Protein AF-A0AAW1V3C4-F1 (afdb_monomer_lite)

Foldseek 3Di:
DPPVVVVVVVPPPPPQDFADPLLLQLLLCLLANQDFFQPPPQDPDPPPDFQQNRAGASNRDDLVLCVLLVNDAPDDDPDDSSVRCRRQRNDPVSVSSSLRSSCSNQFDDQAPPPDTYSVRSSLCSRQNSVGSHVDDDDPSSVVSSVVSVPPDPPPPPPPPVDDPPDDPPDDDDDPVVVVVVVVVVVVVVVVVVPD

Sequence (195 aa):
MINIFLVLYLVVSKVAAIPDFRCLMCICETLTNCTSKPCDTWRKDTTYIRHLERGCGPFAITPELWIEANRPVLVERDESENEKFKQCAETMLCSIWTVDHYLRLHSRDCDEDGKINCDDFLLVYNFGHSSCLRSSLDNEKLNKYNTCMNRRALTVLKLRHSKITRRPKNYKFTEKHYWAKRESKEVFKILDSTK

Radius of gyration: 20.75 Å; chains: 1; bounding box: 50×65×51 Å

Secondary structure (DSSP, 8-state):
---HHHHHHHT---PPP---HHHHHHHHHHHHTTPPPPGGG-----SS--HHHH-BTTTTB-HHHHHHTT---SS--S--HHHHHHHHHHSHHHHHHHHHHHHHHH---SSSSSS--HHHHHHHHHH-TTT-TT----HHHHHHHHHHHHS----GGG--S-------TT----THHHHHHHHHHHHHHHHHTT-

InterPro domains:
  IPR008597 Invertebrate-type lysozyme [PF05497] (22-148)
  IPR008597 Invertebrate-type lysozyme [PS51909] (16-151)
  IPR018247 EF-Hand 1, calcium-binding site [PS00018] (109-121)

Organism: NCBI:txid420089

pLDDT: mean 77.26, std 21.49, range [31.08, 97.75]

Structure (mmCIF, N/CA/C/O backbone):
data_AF-A0AAW1V3C4-F1
#
_entry.id   AF-A0AAW1V3C4-F1
#
loop_
_atom_site.group_PDB
_atom_site.id
_atom_site.type_symbol
_atom_site.label_atom_id
_atom_site.label_alt_id
_atom_site.label_comp_id
_atom_site.label_asym_id
_atom_site.label_entity_id
_atom_site.label_seq_id
_atom_site.pdbx_PDB_ins_code
_atom_site.Cartn_x
_atom_site.Cartn_y
_atom_site.Cartn_z
_atom_site.occupancy
_atom_site.B_iso_or_equiv
_atom_site.auth_seq_id
_atom_site.auth_comp_id
_atom_site.auth_asym_id
_atom_site.auth_atom_id
_atom_site.pdbx_PDB_model_num
ATOM 1 N N . MET A 1 1 ? -25.556 -37.748 15.964 1.00 58.53 1 MET A N 1
ATOM 2 C CA . MET A 1 1 ? -26.237 -36.952 14.920 1.00 58.53 1 MET A CA 1
ATOM 3 C C . MET A 1 1 ? -25.694 -35.534 14.977 1.00 58.53 1 MET A C 1
ATOM 5 O O . MET A 1 1 ? -26.108 -34.769 15.837 1.00 58.53 1 MET A O 1
ATOM 9 N N . ILE A 1 2 ? -24.694 -35.222 14.148 1.00 56.97 2 ILE A N 1
ATOM 10 C CA . ILE A 1 2 ? -24.140 -33.865 14.046 1.00 56.97 2 ILE A CA 1
ATOM 11 C C . ILE A 1 2 ? -25.253 -32.983 13.486 1.00 56.97 2 ILE A C 1
ATOM 13 O O . ILE A 1 2 ? -25.798 -33.270 12.422 1.00 56.97 2 ILE A O 1
ATOM 17 N N . ASN A 1 3 ? -25.660 -31.987 14.268 1.00 67.25 3 ASN A N 1
ATOM 18 C CA . ASN A 1 3 ? -26.802 -31.145 13.960 1.00 67.25 3 ASN A CA 1
ATOM 19 C C . ASN A 1 3 ? -26.515 -30.388 12.654 1.00 67.25 3 ASN A C 1
ATOM 21 O O . ASN A 1 3 ? -25.585 -29.588 12.601 1.00 67.25 3 ASN A O 1
ATOM 25 N N . ILE A 1 4 ? -27.283 -30.652 11.595 1.00 60.44 4 ILE A N 1
ATOM 26 C CA . ILE A 1 4 ? -27.112 -30.017 10.275 1.00 60.44 4 ILE A CA 1
ATOM 27 C C . ILE A 1 4 ? -27.175 -28.481 10.391 1.00 60.44 4 ILE A C 1
ATOM 29 O O . ILE A 1 4 ? -26.499 -27.779 9.644 1.00 60.44 4 ILE A O 1
ATOM 33 N N . PHE A 1 5 ? -27.873 -27.956 11.406 1.00 58.50 5 PHE A N 1
ATOM 34 C CA . PHE A 1 5 ? -27.881 -26.532 11.743 1.00 58.50 5 PHE A CA 1
ATOM 35 C C . PHE A 1 5 ? -26.520 -25.993 12.238 1.00 58.50 5 PHE A C 1
ATOM 37 O O . PHE A 1 5 ? -26.193 -24.851 11.934 1.00 58.50 5 PHE A O 1
ATOM 44 N N . LEU A 1 6 ? -25.688 -26.797 12.923 1.00 56.00 6 LEU A N 1
ATOM 45 C CA . LEU A 1 6 ? -24.312 -26.416 13.303 1.00 56.00 6 LEU A CA 1
ATOM 46 C C . LEU A 1 6 ? -23.382 -26.359 12.086 1.00 56.00 6 LEU A C 1
ATOM 48 O O . LEU A 1 6 ? -22.516 -25.494 12.016 1.00 56.00 6 LEU A O 1
ATOM 52 N N . VAL A 1 7 ? -23.574 -27.257 11.117 1.00 57.69 7 VAL A N 1
ATOM 53 C CA . VAL A 1 7 ? -22.787 -27.266 9.875 1.00 57.69 7 VAL A CA 1
ATOM 54 C C . VAL A 1 7 ? -23.182 -26.086 8.986 1.00 57.69 7 VAL A C 1
ATOM 56 O O . VAL A 1 7 ? -22.309 -25.409 8.460 1.00 57.69 7 VAL A O 1
ATOM 59 N N . LEU A 1 8 ? -24.476 -25.766 8.884 1.00 52.22 8 LEU A N 1
ATOM 60 C CA . LEU A 1 8 ? -24.954 -24.603 8.128 1.00 52.22 8 LEU A CA 1
ATOM 61 C C . LEU A 1 8 ? -24.499 -23.266 8.735 1.00 52.22 8 LEU A C 1
ATOM 63 O O . LEU A 1 8 ? -24.186 -22.345 7.987 1.00 52.22 8 LEU A O 1
ATOM 67 N N . TYR A 1 9 ? -24.391 -23.166 10.065 1.00 55.44 9 TYR A N 1
ATOM 68 C CA . TYR A 1 9 ? -23.899 -21.954 10.735 1.00 55.44 9 TYR A CA 1
ATOM 69 C C . TYR A 1 9 ? -22.402 -21.691 10.482 1.00 55.44 9 TYR A C 1
ATOM 71 O O . TYR A 1 9 ? -21.971 -20.542 10.458 1.00 55.44 9 TYR A O 1
ATOM 79 N N . LEU A 1 10 ? -21.604 -22.736 10.235 1.00 52.16 10 LEU A N 1
ATOM 80 C CA . LEU A 1 10 ? -20.182 -22.603 9.884 1.00 52.16 10 LEU A CA 1
ATOM 81 C C . LEU A 1 10 ? -19.945 -22.275 8.399 1.00 52.16 10 LEU A C 1
ATOM 83 O O . LEU A 1 10 ? -18.850 -21.847 8.043 1.00 52.16 10 LEU A O 1
ATOM 87 N N . VAL A 1 11 ? -20.953 -22.450 7.537 1.00 52.50 11 VAL A N 1
ATOM 88 C CA . VAL A 1 11 ? -20.878 -22.183 6.086 1.00 52.50 11 VAL A CA 1
ATOM 89 C C . VAL A 1 11 ? -21.520 -20.833 5.732 1.00 52.50 11 VAL A C 1
ATOM 91 O O . VAL A 1 11 ? -21.806 -20.559 4.569 1.00 52.50 11 VAL A O 1
ATOM 94 N N . VAL A 1 12 ? -21.708 -19.935 6.709 1.00 54.41 12 VAL A N 1
ATOM 95 C CA . VAL A 1 12 ? -21.949 -18.519 6.401 1.00 54.41 12 VAL A CA 1
ATOM 96 C C . VAL A 1 12 ? -20.678 -18.001 5.738 1.00 54.41 12 VAL A C 1
ATOM 98 O O . VAL A 1 12 ? -19.687 -17.692 6.398 1.00 54.41 12 VAL A O 1
ATOM 101 N N . SER A 1 13 ? -20.675 -18.005 4.407 1.00 50.03 13 SER A N 1
ATOM 102 C CA . SER A 1 13 ? -19.569 -17.533 3.592 1.00 50.03 13 SER A CA 1
ATOM 103 C C . SER A 1 13 ? -19.215 -16.131 4.068 1.00 50.03 13 SER A C 1
ATOM 105 O O . SER A 1 13 ? -20.040 -15.222 3.968 1.00 50.03 13 SER A O 1
ATOM 107 N N . LYS A 1 14 ? -18.007 -15.946 4.614 1.00 55.91 14 LYS A N 1
ATOM 108 C CA . LYS A 1 14 ? -17.473 -14.598 4.790 1.00 55.91 14 LYS A CA 1
ATOM 109 C C . LYS A 1 14 ? -17.455 -13.980 3.399 1.00 55.91 14 LYS A C 1
ATOM 111 O O . LYS A 1 14 ? -16.671 -14.397 2.549 1.00 55.91 14 LYS A O 1
ATOM 116 N N . VAL A 1 15 ? -18.367 -13.046 3.145 1.00 63.19 15 VAL A N 1
ATOM 117 C CA . VAL A 1 15 ? -18.295 -12.207 1.954 1.00 63.19 15 VAL A CA 1
ATOM 118 C C . VAL A 1 15 ? -16.958 -11.488 2.056 1.00 63.19 15 VAL A C 1
ATOM 120 O O . VAL A 1 15 ? -16.710 -10.794 3.042 1.00 63.19 15 VAL A O 1
ATOM 123 N N . ALA A 1 16 ? -16.069 -11.733 1.095 1.00 71.31 16 ALA A N 1
ATOM 124 C CA . ALA A 1 16 ? -14.774 -11.076 1.070 1.00 71.31 16 ALA A CA 1
ATOM 125 C C . ALA A 1 16 ? -15.009 -9.564 1.000 1.00 71.31 16 ALA A C 1
ATOM 127 O O . ALA A 1 16 ? -15.721 -9.085 0.113 1.00 71.31 16 ALA A O 1
ATOM 128 N N . ALA A 1 17 ? -14.455 -8.825 1.958 1.00 87.00 17 ALA A N 1
ATOM 129 C CA . ALA A 1 17 ? -14.525 -7.377 1.937 1.00 87.00 17 ALA A CA 1
ATOM 130 C C . ALA A 1 17 ? -13.701 -6.851 0.755 1.00 87.00 17 ALA A C 1
ATOM 132 O O . ALA A 1 17 ? -12.631 -7.374 0.440 1.00 87.00 17 ALA A O 1
ATOM 133 N N . ILE A 1 18 ? -14.224 -5.829 0.081 1.00 93.00 18 ILE A N 1
ATOM 134 C CA . ILE A 1 18 ? -13.625 -5.259 -1.124 1.00 93.00 18 ILE A CA 1
ATOM 135 C C . ILE A 1 18 ? -13.365 -3.773 -0.868 1.00 93.00 18 ILE A C 1
ATOM 137 O O . ILE A 1 18 ? -14.312 -3.063 -0.516 1.00 93.00 18 ILE A O 1
ATOM 141 N N . PRO A 1 19 ? -12.129 -3.278 -1.055 1.00 95.12 19 PRO A N 1
ATOM 142 C CA . PRO A 1 19 ? -11.862 -1.851 -0.975 1.00 95.12 19 PRO A CA 1
ATOM 143 C C . PRO A 1 19 ? -12.561 -1.123 -2.126 1.00 95.12 19 PRO A C 1
ATOM 145 O O . PRO A 1 19 ? -12.431 -1.491 -3.293 1.00 95.12 19 PRO A O 1
ATOM 148 N N . ASP A 1 20 ? -13.312 -0.071 -1.805 1.00 94.50 20 ASP A N 1
ATOM 149 C CA . ASP A 1 20 ? -13.866 0.808 -2.830 1.00 94.50 20 ASP A CA 1
ATOM 150 C C . ASP A 1 20 ? -12.800 1.787 -3.360 1.00 94.50 20 ASP A C 1
ATOM 152 O O . ASP A 1 20 ? -11.712 1.955 -2.800 1.00 94.50 20 ASP A O 1
ATOM 156 N N . PHE A 1 21 ? -13.110 2.467 -4.464 1.00 94.19 21 PHE A N 1
ATOM 157 C CA . PHE A 1 21 ? -12.169 3.405 -5.080 1.00 94.19 21 PHE A CA 1
ATOM 158 C C . PHE A 1 21 ? -11.768 4.548 -4.137 1.00 94.19 21 PHE A C 1
ATOM 160 O O . PHE A 1 21 ? -10.624 5.001 -4.157 1.00 94.19 21 PHE A O 1
ATOM 167 N N . ARG A 1 22 ? -12.693 5.022 -3.295 1.00 95.44 22 ARG A N 1
ATOM 168 C CA . ARG A 1 22 ? -12.415 6.102 -2.344 1.00 95.44 22 ARG A CA 1
ATOM 169 C C . ARG A 1 22 ? -11.385 5.652 -1.316 1.00 95.44 22 ARG A C 1
ATOM 171 O O . ARG A 1 22 ? -10.439 6.390 -1.057 1.00 95.44 22 ARG A O 1
ATOM 178 N N . CYS A 1 23 ? -11.551 4.446 -0.789 1.00 96.88 23 CYS A N 1
ATOM 179 C CA . CYS A 1 23 ? -10.643 3.829 0.152 1.00 96.88 23 CYS A CA 1
ATOM 180 C C . CYS A 1 23 ? -9.231 3.731 -0.428 1.00 96.88 23 CYS A C 1
ATOM 182 O O . CYS A 1 23 ? -8.285 4.259 0.154 1.00 96.88 23 CYS A O 1
ATOM 184 N N . LEU A 1 24 ? -9.098 3.160 -1.630 1.00 97.19 24 LEU A N 1
ATOM 185 C CA . LEU A 1 24 ? -7.809 3.026 -2.315 1.00 97.19 24 LEU A CA 1
ATOM 186 C C . LEU A 1 24 ? -7.139 4.390 -2.536 1.00 97.19 24 LEU A C 1
ATOM 188 O O . LEU A 1 24 ? -5.950 4.552 -2.262 1.00 97.19 24 LEU A O 1
ATOM 192 N N . MET A 1 25 ? -7.900 5.402 -2.962 1.00 95.88 25 MET A N 1
ATOM 193 C CA . MET A 1 25 ? -7.360 6.749 -3.163 1.00 95.88 25 MET A CA 1
ATOM 194 C C . MET A 1 25 ? -6.953 7.430 -1.853 1.00 95.88 25 MET A C 1
ATOM 196 O O . MET A 1 25 ? -5.950 8.142 -1.828 1.00 95.88 25 MET A O 1
ATOM 200 N N . CYS A 1 26 ? -7.676 7.200 -0.757 1.00 96.88 26 CYS A N 1
ATOM 201 C CA . CYS A 1 26 ? -7.300 7.737 0.546 1.00 96.88 26 CYS A CA 1
ATOM 202 C C . CYS A 1 26 ? -6.095 7.022 1.158 1.00 96.88 26 CYS A C 1
ATOM 204 O O . CYS A 1 26 ? -5.274 7.684 1.797 1.00 96.88 26 CYS A O 1
ATOM 206 N N . ILE A 1 27 ? -5.924 5.722 0.909 1.00 95.88 27 ILE A N 1
ATOM 207 C CA . ILE A 1 27 ? -4.680 5.006 1.216 1.00 95.88 27 ILE A CA 1
ATOM 208 C C . ILE A 1 27 ? -3.531 5.669 0.444 1.00 95.88 27 ILE A C 1
ATOM 210 O O . ILE A 1 27 ? -2.615 6.208 1.055 1.00 95.88 27 ILE A O 1
ATOM 214 N N . CYS A 1 28 ? -3.624 5.761 -0.881 1.00 95.81 28 CYS A N 1
ATOM 215 C CA . CYS A 1 28 ? -2.635 6.422 -1.741 1.00 95.81 28 CYS A CA 1
ATOM 216 C C . CYS A 1 28 ? -2.247 7.834 -1.269 1.00 95.81 28 CYS A C 1
ATOM 218 O O . CYS A 1 28 ? -1.061 8.168 -1.140 1.00 95.81 28 CYS A O 1
ATOM 220 N N . GLU A 1 29 ? -3.245 8.666 -0.959 1.00 94.75 29 GLU A N 1
ATOM 221 C CA . GLU A 1 29 ? -3.008 10.015 -0.464 1.00 94.75 29 GLU A CA 1
ATOM 222 C C . GLU A 1 29 ? -2.254 9.971 0.860 1.00 94.75 29 GLU A C 1
ATOM 224 O O . GLU A 1 29 ? -1.230 10.638 0.993 1.00 94.75 29 GLU A O 1
ATOM 229 N N . THR A 1 30 ? -2.703 9.152 1.812 1.00 94.06 30 THR A N 1
ATOM 230 C CA . THR A 1 30 ? -2.076 9.013 3.132 1.00 94.06 30 THR A CA 1
ATOM 231 C C . THR A 1 30 ? -0.593 8.678 3.007 1.00 94.06 30 THR A C 1
ATOM 233 O O . THR A 1 30 ? 0.239 9.339 3.630 1.00 94.06 30 THR A O 1
ATOM 236 N N . LEU A 1 31 ? -0.252 7.741 2.123 1.00 90.75 31 LEU A N 1
ATOM 237 C CA . LEU A 1 31 ? 1.103 7.224 1.953 1.00 90.75 31 LEU A CA 1
ATOM 238 C C . LEU A 1 31 ? 2.056 8.203 1.266 1.00 90.75 31 LEU A C 1
ATOM 240 O O . LEU A 1 31 ? 3.148 8.459 1.769 1.00 90.75 31 LEU A O 1
ATOM 244 N N . THR A 1 32 ? 1.664 8.744 0.111 1.00 91.19 32 THR A N 1
ATOM 245 C CA . THR A 1 32 ? 2.591 9.480 -0.772 1.00 91.19 32 THR A CA 1
ATOM 246 C C . THR A 1 32 ? 2.019 10.793 -1.307 1.00 91.19 32 THR A C 1
ATOM 248 O O . THR A 1 32 ? 2.652 11.441 -2.137 1.00 91.19 32 THR A O 1
ATOM 251 N N . ASN A 1 33 ? 0.818 11.196 -0.874 1.00 92.44 33 ASN A N 1
ATOM 252 C CA . ASN A 1 33 ? -0.010 12.185 -1.580 1.00 92.44 33 ASN A CA 1
ATOM 253 C C . ASN A 1 33 ? -0.306 11.768 -3.029 1.00 92.44 33 ASN A C 1
ATOM 255 O O . ASN A 1 33 ? -0.413 12.626 -3.903 1.00 92.44 33 ASN A O 1
ATOM 259 N N . CYS A 1 34 ? -0.368 10.462 -3.302 1.00 92.50 34 CYS A N 1
ATOM 260 C CA . CYS A 1 34 ? -0.470 9.925 -4.657 1.00 92.50 34 CYS A CA 1
ATOM 261 C C . CYS A 1 34 ? 0.603 10.432 -5.629 1.00 92.50 34 CYS A C 1
ATOM 263 O O . CYS A 1 34 ? 0.375 10.501 -6.838 1.00 92.50 34 CYS A O 1
ATOM 265 N N . THR A 1 35 ? 1.776 10.797 -5.111 1.00 89.69 35 THR A N 1
ATOM 266 C CA . THR A 1 35 ? 2.893 11.249 -5.938 1.00 89.69 35 THR A CA 1
ATOM 267 C C . THR A 1 35 ? 3.740 10.042 -6.307 1.00 89.69 35 THR A C 1
ATOM 269 O O . THR A 1 35 ? 4.254 9.350 -5.430 1.00 89.69 35 THR A O 1
ATOM 272 N N . SER A 1 36 ? 3.887 9.784 -7.608 1.00 84.50 36 SER A N 1
ATOM 273 C CA . SER A 1 36 ? 4.682 8.656 -8.090 1.00 84.50 36 SER A CA 1
ATOM 274 C C . SER A 1 36 ? 6.172 8.927 -7.879 1.00 84.50 36 SER A C 1
ATOM 276 O O . SER A 1 36 ? 6.710 9.912 -8.388 1.00 84.50 36 SER A O 1
ATOM 278 N N . LYS A 1 37 ? 6.827 8.068 -7.092 1.00 86.00 37 LYS A N 1
ATOM 279 C CA . LYS A 1 37 ? 8.285 8.045 -6.929 1.00 86.00 37 LYS A CA 1
ATOM 280 C C . LYS A 1 37 ? 8.880 7.003 -7.884 1.00 86.00 37 LYS A C 1
ATOM 282 O O . LYS A 1 37 ? 8.346 5.896 -7.915 1.00 86.00 37 LYS A O 1
ATOM 287 N N . PRO A 1 38 ? 9.979 7.301 -8.597 1.00 89.75 38 PRO A N 1
ATOM 288 C CA . PRO A 1 38 ? 10.636 6.317 -9.451 1.00 89.75 38 PRO A CA 1
ATOM 289 C C . PRO A 1 38 ? 11.081 5.081 -8.666 1.00 89.75 38 PRO A C 1
ATOM 291 O O . PRO A 1 38 ? 11.571 5.193 -7.540 1.00 89.75 38 PRO A O 1
ATOM 294 N N . CYS A 1 39 ? 10.953 3.911 -9.274 1.00 88.81 39 CYS A N 1
ATOM 295 C CA . CYS A 1 39 ? 11.361 2.637 -8.704 1.00 88.81 39 CYS A CA 1
ATOM 296 C C . CYS A 1 39 ? 12.860 2.365 -8.861 1.00 88.81 39 CYS A C 1
ATOM 298 O O . CYS A 1 39 ? 13.367 1.443 -8.239 1.00 88.81 39 CYS A O 1
ATOM 300 N N . ASP A 1 40 ? 13.614 3.161 -9.619 1.00 82.19 40 ASP A N 1
ATOM 301 C CA . ASP A 1 40 ? 15.066 2.965 -9.777 1.00 82.19 40 ASP A CA 1
ATOM 302 C C . ASP A 1 40 ? 15.869 3.144 -8.482 1.00 82.19 40 ASP A C 1
ATOM 304 O O . ASP A 1 40 ? 16.991 2.653 -8.372 1.00 82.19 40 ASP A O 1
ATOM 308 N N . THR A 1 41 ? 15.296 3.824 -7.488 1.00 68.38 41 THR A N 1
ATOM 309 C CA . THR A 1 41 ? 15.937 4.099 -6.196 1.00 68.38 41 THR A CA 1
ATOM 310 C C . THR A 1 41 ? 15.372 3.259 -5.050 1.00 68.38 41 THR A C 1
ATOM 312 O O . THR A 1 41 ? 15.688 3.534 -3.887 1.00 68.38 41 THR A O 1
ATOM 315 N N . TRP A 1 42 ? 14.550 2.239 -5.348 1.00 69.56 42 TRP A N 1
ATOM 316 C CA . TRP A 1 42 ? 13.965 1.377 -4.318 1.00 69.56 42 TRP A CA 1
ATOM 317 C C . TRP A 1 42 ? 15.077 0.711 -3.488 1.00 69.56 42 TRP A C 1
ATOM 319 O O . TRP A 1 42 ? 16.063 0.195 -4.021 1.00 69.56 42 TRP A O 1
ATOM 329 N N . ARG A 1 43 ? 14.965 0.771 -2.155 1.00 64.38 43 ARG A N 1
ATOM 330 C CA . ARG A 1 43 ? 16.033 0.316 -1.250 1.00 64.38 43 ARG A CA 1
ATOM 331 C C . ARG A 1 43 ? 15.792 -1.110 -0.766 1.00 64.38 43 ARG A C 1
ATOM 333 O O . ARG A 1 43 ? 14.832 -1.394 -0.044 1.00 64.38 43 ARG A O 1
ATOM 340 N N . LYS A 1 44 ? 16.739 -1.996 -1.092 1.00 65.81 44 LYS A N 1
ATOM 341 C CA . LYS A 1 44 ? 16.772 -3.375 -0.582 1.00 65.81 44 LYS A CA 1
ATOM 342 C C . LYS A 1 44 ? 17.222 -3.466 0.880 1.00 65.81 44 LYS A C 1
ATOM 344 O O . LYS A 1 44 ? 16.860 -4.430 1.543 1.00 65.81 44 LYS A O 1
ATOM 349 N N . ASP A 1 45 ? 17.956 -2.471 1.382 1.00 63.44 45 ASP A N 1
ATOM 350 C CA . ASP A 1 45 ? 18.376 -2.422 2.786 1.00 63.44 45 ASP A CA 1
ATOM 351 C C . ASP A 1 45 ? 17.156 -2.296 3.718 1.00 63.44 45 ASP A C 1
ATOM 353 O O . ASP A 1 45 ? 16.350 -1.370 3.606 1.00 63.44 45 ASP A O 1
ATOM 357 N N . THR A 1 46 ? 17.003 -3.288 4.595 1.00 61.38 46 THR A N 1
ATOM 358 C CA . THR A 1 46 ? 15.905 -3.457 5.558 1.00 61.38 46 THR A CA 1
ATOM 359 C C . THR A 1 46 ? 16.210 -2.804 6.904 1.00 61.38 46 THR A C 1
ATOM 361 O O . THR A 1 46 ? 15.351 -2.760 7.784 1.00 61.38 46 THR A O 1
ATOM 364 N N . THR A 1 47 ? 17.447 -2.359 7.107 1.00 56.41 47 THR A N 1
ATOM 365 C CA . THR A 1 47 ? 17.955 -1.924 8.402 1.00 56.41 47 THR A CA 1
ATOM 366 C C . THR A 1 47 ? 17.544 -0.464 8.579 1.00 56.41 47 THR A C 1
ATOM 368 O O . THR A 1 47 ? 18.065 0.410 7.900 1.00 56.41 47 THR A O 1
ATOM 371 N N . TYR A 1 48 ? 16.570 -0.198 9.456 1.00 53.59 48 TYR A N 1
ATOM 372 C CA . TYR A 1 48 ? 16.055 1.137 9.832 1.00 53.59 48 TYR A CA 1
ATOM 373 C C . TYR A 1 48 ? 15.024 1.844 8.933 1.00 53.59 48 TYR A C 1
ATOM 375 O O . TYR A 1 48 ? 14.599 2.942 9.290 1.00 53.59 48 TYR A O 1
ATOM 383 N N . ILE A 1 49 ? 14.545 1.254 7.835 1.00 59.53 49 ILE A N 1
ATOM 384 C CA . ILE A 1 49 ? 13.603 1.946 6.930 1.00 59.53 49 ILE A CA 1
ATOM 385 C C . ILE A 1 49 ? 12.160 1.459 7.147 1.00 59.53 49 ILE A C 1
ATOM 387 O O . ILE A 1 49 ? 11.897 0.253 7.122 1.00 59.53 49 ILE A O 1
ATOM 391 N N . ARG A 1 50 ? 11.200 2.384 7.332 1.00 62.97 50 ARG A N 1
ATOM 392 C CA . ARG A 1 50 ? 9.763 2.039 7.431 1.00 62.97 50 ARG A CA 1
ATOM 393 C C . ARG A 1 50 ? 9.308 1.373 6.124 1.00 62.97 50 ARG A C 1
ATOM 395 O O . ARG A 1 50 ? 9.738 1.787 5.055 1.00 62.97 50 ARG A O 1
ATOM 402 N N . HIS A 1 51 ? 8.391 0.400 6.178 1.00 65.81 51 HIS A N 1
ATOM 403 C CA . HIS A 1 51 ? 7.921 -0.366 5.002 1.00 65.81 51 HIS A CA 1
ATOM 404 C C . HIS A 1 51 ? 7.601 0.517 3.772 1.00 65.81 51 HIS A C 1
ATOM 406 O O . HIS A 1 51 ? 8.036 0.242 2.658 1.00 65.81 51 HIS A O 1
ATOM 412 N N . LEU A 1 52 ? 6.942 1.654 4.003 1.00 65.56 52 LEU A N 1
ATOM 413 C CA . LEU A 1 52 ? 6.533 2.616 2.973 1.00 65.56 52 LEU A CA 1
ATOM 414 C C . LEU A 1 52 ? 7.662 3.482 2.397 1.00 65.56 52 LEU A C 1
ATOM 416 O O . LEU A 1 52 ? 7.507 4.079 1.339 1.00 65.56 52 LEU A O 1
ATOM 420 N N . GLU A 1 53 ? 8.794 3.596 3.082 1.00 70.19 53 GLU A N 1
ATOM 421 C CA . GLU A 1 53 ? 9.964 4.327 2.582 1.00 70.19 53 GLU A CA 1
ATOM 422 C C . GLU A 1 53 ? 10.808 3.467 1.626 1.00 70.19 53 GLU A C 1
ATOM 424 O O . GLU A 1 53 ? 11.708 3.983 0.965 1.00 70.19 53 GLU A O 1
ATOM 429 N N . ARG A 1 54 ? 10.507 2.164 1.533 1.00 78.25 54 ARG A N 1
ATOM 430 C CA . ARG A 1 54 ? 11.198 1.206 0.657 1.00 78.25 54 ARG A CA 1
ATOM 431 C C . ARG A 1 54 ? 10.526 1.036 -0.697 1.00 78.25 54 ARG A C 1
ATOM 433 O O . ARG A 1 54 ? 11.200 0.680 -1.661 1.00 78.25 54 ARG A O 1
ATOM 440 N N . GLY A 1 55 ? 9.217 1.258 -0.750 1.00 88.69 55 GLY A N 1
ATOM 441 C CA . GLY A 1 55 ? 8.436 1.107 -1.965 1.00 88.69 55 GLY A CA 1
ATOM 442 C C . GLY A 1 55 ? 8.492 2.327 -2.880 1.00 88.69 55 GLY A C 1
ATOM 443 O O . GLY A 1 55 ? 8.957 3.407 -2.510 1.00 88.69 55 GLY A O 1
ATOM 444 N N . CYS A 1 56 ? 7.979 2.150 -4.089 1.00 92.25 56 CYS A N 1
ATOM 445 C CA . CYS A 1 56 ? 7.960 3.164 -5.138 1.00 92.25 56 CYS A CA 1
ATOM 446 C C . CYS A 1 56 ? 6.553 3.360 -5.720 1.00 92.25 56 CYS A C 1
ATOM 448 O O . CYS A 1 56 ? 5.587 2.710 -5.311 1.00 92.25 56 CYS A O 1
ATOM 450 N N . GLY A 1 57 ? 6.417 4.311 -6.641 1.00 93.88 57 GLY A N 1
ATOM 451 C CA . GLY A 1 57 ? 5.134 4.669 -7.226 1.00 93.88 57 GLY A CA 1
ATOM 452 C C . GLY A 1 57 ? 4.192 5.403 -6.264 1.00 93.88 57 GLY A C 1
ATOM 453 O O . GLY A 1 57 ? 4.589 5.784 -5.157 1.00 93.88 57 GLY A O 1
ATOM 454 N N . PRO A 1 58 ? 2.931 5.633 -6.669 1.00 94.94 58 PRO A N 1
ATOM 455 C CA . PRO A 1 58 ? 1.973 6.408 -5.886 1.00 94.94 58 PRO A CA 1
ATOM 456 C C . PRO A 1 58 ? 1.477 5.668 -4.634 1.00 94.94 58 PRO A C 1
ATOM 458 O O . PRO A 1 58 ? 0.970 6.302 -3.714 1.00 94.94 58 PRO A O 1
ATOM 461 N N . PHE A 1 59 ? 1.659 4.352 -4.545 1.00 95.31 59 PHE A N 1
ATOM 462 C CA . PHE A 1 59 ? 1.271 3.564 -3.371 1.00 95.31 59 PHE A CA 1
ATOM 463 C C . PHE A 1 59 ? 2.464 3.095 -2.530 1.00 95.31 59 PHE A C 1
ATOM 465 O O . PHE A 1 59 ? 2.264 2.376 -1.556 1.00 95.31 59 PHE A O 1
ATOM 472 N N . ALA A 1 60 ? 3.696 3.500 -2.862 1.00 93.81 60 ALA A N 1
ATOM 473 C CA . ALA A 1 60 ? 4.901 2.973 -2.219 1.00 93.81 60 ALA A CA 1
ATOM 474 C C . ALA A 1 60 ? 4.910 1.429 -2.196 1.00 93.81 60 ALA A C 1
ATOM 476 O O . ALA A 1 60 ? 5.071 0.804 -1.149 1.00 93.81 60 ALA A O 1
ATOM 477 N N . ILE A 1 61 ? 4.700 0.821 -3.364 1.00 94.00 61 ILE A N 1
ATOM 478 C CA . ILE A 1 61 ? 4.650 -0.633 -3.544 1.00 94.00 61 ILE A CA 1
ATOM 479 C C . ILE A 1 61 ? 6.077 -1.178 -3.509 1.00 94.00 61 ILE A C 1
ATOM 481 O O . ILE A 1 61 ? 6.974 -0.644 -4.166 1.00 94.00 61 ILE A O 1
ATOM 485 N N . THR A 1 62 ? 6.285 -2.243 -2.740 1.00 92.50 62 THR A N 1
ATOM 486 C CA . THR A 1 62 ? 7.528 -3.019 -2.721 1.00 92.50 62 THR A CA 1
ATOM 487 C C . THR A 1 62 ? 7.426 -4.217 -3.675 1.00 92.50 62 THR A C 1
ATOM 489 O O . THR A 1 62 ? 6.312 -4.667 -3.968 1.00 92.50 62 THR A O 1
ATOM 492 N N . PRO A 1 63 ? 8.554 -4.773 -4.156 1.00 92.19 63 PRO A N 1
ATOM 493 C CA . PRO A 1 63 ? 8.532 -5.993 -4.964 1.00 92.19 63 PRO A CA 1
ATOM 494 C C . PRO A 1 63 ? 7.795 -7.152 -4.282 1.00 92.19 63 PRO A C 1
ATOM 496 O O . PRO A 1 63 ? 7.063 -7.889 -4.937 1.00 92.19 63 PRO A O 1
ATOM 499 N N . GLU A 1 64 ? 7.941 -7.291 -2.963 1.00 91.62 64 GLU A N 1
ATOM 500 C CA . GLU A 1 64 ? 7.291 -8.339 -2.173 1.00 91.62 64 GLU A CA 1
ATOM 501 C C . GLU A 1 64 ? 5.768 -8.167 -2.153 1.00 91.62 64 GLU A C 1
ATOM 503 O O . GLU A 1 64 ? 5.044 -9.123 -2.419 1.00 91.62 64 GLU A O 1
ATOM 508 N N . LEU A 1 65 ? 5.277 -6.940 -1.939 1.00 93.56 65 LEU A N 1
ATOM 509 C CA . LEU A 1 65 ? 3.842 -6.648 -1.965 1.00 93.56 65 LEU A CA 1
ATOM 510 C C . LEU A 1 65 ? 3.247 -6.916 -3.352 1.00 93.56 65 LEU A C 1
ATOM 512 O O . LEU A 1 65 ? 2.167 -7.490 -3.463 1.00 93.56 65 LEU A O 1
ATOM 516 N N . TRP A 1 66 ? 3.957 -6.539 -4.420 1.00 95.94 66 TRP A N 1
ATOM 517 C CA . TRP A 1 66 ? 3.531 -6.822 -5.793 1.00 95.94 66 TRP A CA 1
ATOM 518 C C . TRP A 1 66 ? 3.460 -8.329 -6.080 1.00 95.94 66 TRP A C 1
ATOM 520 O O . TRP A 1 66 ? 2.519 -8.794 -6.724 1.00 95.94 66 TRP A O 1
ATOM 530 N N . ILE A 1 67 ? 4.408 -9.106 -5.550 1.00 95.75 67 ILE A N 1
ATOM 531 C CA . ILE A 1 67 ? 4.402 -10.571 -5.626 1.00 95.75 67 ILE A CA 1
ATOM 532 C C . ILE A 1 67 ? 3.199 -11.165 -4.884 1.00 95.75 67 ILE A C 1
ATOM 534 O O . ILE A 1 67 ? 2.505 -12.012 -5.451 1.00 95.75 67 ILE A O 1
ATOM 538 N N . GLU A 1 68 ? 2.940 -10.715 -3.655 1.00 94.88 68 GLU A N 1
ATOM 539 C CA . GLU A 1 68 ? 1.805 -11.154 -2.830 1.00 94.88 68 GLU A CA 1
ATOM 540 C C . GLU A 1 68 ? 0.453 -10.764 -3.454 1.00 94.88 68 GLU A C 1
ATOM 542 O O . GLU A 1 68 ? -0.519 -11.506 -3.356 1.00 94.88 68 GLU A O 1
ATOM 547 N N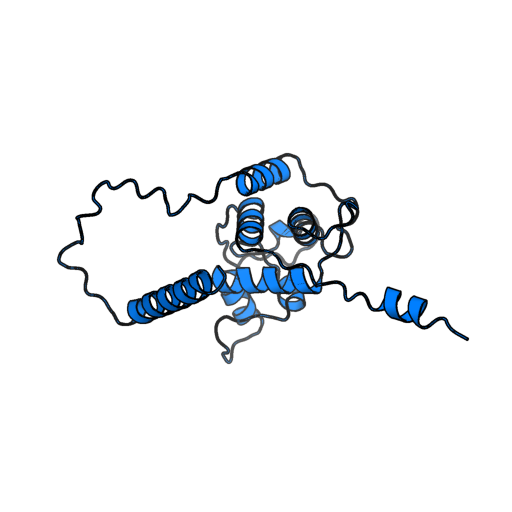 . ALA A 1 69 ? 0.410 -9.670 -4.218 1.00 96.50 69 ALA A N 1
ATOM 548 C CA . ALA A 1 69 ? -0.744 -9.252 -5.015 1.00 96.50 69 ALA A CA 1
ATOM 549 C C . ALA A 1 69 ? -0.959 -10.061 -6.317 1.00 96.50 69 ALA A C 1
ATOM 551 O O . ALA A 1 69 ? -1.783 -9.677 -7.151 1.00 96.50 69 ALA A O 1
ATOM 552 N N . ASN A 1 70 ? -0.231 -11.165 -6.517 1.00 96.44 70 ASN A N 1
ATOM 553 C CA . ASN A 1 70 ? -0.206 -11.972 -7.744 1.00 96.44 70 ASN A CA 1
ATOM 554 C C . ASN A 1 70 ? 0.347 -11.251 -8.983 1.00 96.44 70 ASN A C 1
ATOM 556 O O . ASN A 1 70 ? -0.065 -11.554 -10.101 1.00 96.44 70 ASN A O 1
ATOM 560 N N . ARG A 1 71 ? 1.316 -10.348 -8.802 1.00 96.62 71 ARG A N 1
ATOM 561 C CA . ARG A 1 71 ? 2.119 -9.760 -9.889 1.00 96.62 71 ARG A CA 1
ATOM 562 C C . ARG A 1 71 ? 1.283 -9.161 -11.030 1.00 96.62 71 ARG A C 1
ATOM 564 O O . ARG A 1 71 ? 1.488 -9.522 -12.190 1.00 96.62 71 ARG A O 1
ATOM 571 N N . PRO A 1 72 ? 0.316 -8.272 -10.746 1.00 96.12 72 PRO A N 1
ATOM 572 C CA . PRO A 1 72 ? -0.470 -7.665 -11.810 1.00 96.12 72 PRO A CA 1
ATOM 573 C C . PRO A 1 72 ? 0.437 -6.884 -12.764 1.00 96.12 72 PRO A C 1
ATOM 575 O O . PRO A 1 72 ? 1.405 -6.244 -12.353 1.00 96.12 72 PRO A O 1
ATOM 578 N N . VAL A 1 73 ? 0.096 -6.916 -14.047 1.00 94.50 73 VAL A N 1
ATOM 579 C CA . VAL A 1 73 ? 0.770 -6.156 -15.100 1.00 94.50 73 VAL A CA 1
ATOM 580 C C . VAL A 1 73 ? -0.266 -5.404 -15.920 1.00 94.50 73 VAL A C 1
ATOM 582 O O . VAL A 1 73 ? -1.407 -5.843 -16.053 1.00 94.50 73 VAL A O 1
ATOM 585 N N . LEU A 1 74 ? 0.120 -4.255 -16.477 1.00 87.81 74 LEU A N 1
ATOM 586 C CA . LEU A 1 74 ? -0.777 -3.483 -17.339 1.00 87.81 74 LEU A CA 1
ATOM 587 C C . LEU A 1 74 ? -0.982 -4.171 -18.696 1.00 87.81 74 LEU A C 1
ATOM 589 O O . LEU A 1 74 ? -2.086 -4.184 -19.234 1.00 87.81 74 LEU A O 1
ATOM 593 N N . VAL A 1 75 ? 0.104 -4.711 -19.251 1.00 88.88 75 VAL A N 1
ATOM 594 C CA . VAL A 1 75 ? 0.146 -5.418 -20.531 1.00 88.88 75 VAL A CA 1
ATOM 595 C C . VAL A 1 75 ? 1.132 -6.567 -20.384 1.00 88.88 75 VAL A C 1
ATOM 597 O O . VAL A 1 75 ? 2.264 -6.343 -19.957 1.00 88.88 75 VAL A O 1
ATOM 600 N N . GLU A 1 76 ? 0.721 -7.777 -20.756 1.00 88.19 76 GLU A N 1
ATOM 601 C CA . GLU A 1 76 ? 1.627 -8.924 -20.769 1.00 88.19 76 GLU A CA 1
ATOM 602 C C . GLU A 1 76 ? 2.657 -8.753 -21.892 1.00 88.19 76 GLU A C 1
ATOM 604 O O . GLU A 1 76 ? 2.303 -8.612 -23.067 1.00 88.19 76 GLU A O 1
ATOM 609 N N . ARG A 1 77 ? 3.937 -8.725 -21.518 1.00 86.94 77 ARG A N 1
ATOM 610 C CA . ARG A 1 77 ? 5.079 -8.573 -22.423 1.00 86.94 77 ARG A CA 1
ATOM 611 C C . ARG A 1 77 ? 6.213 -9.487 -21.981 1.00 86.94 77 ARG A C 1
ATOM 613 O O . ARG A 1 77 ? 6.310 -9.841 -20.804 1.00 86.94 77 ARG A O 1
ATOM 620 N N . ASP A 1 78 ? 7.073 -9.840 -22.931 1.00 92.06 78 ASP A N 1
ATOM 621 C CA . ASP A 1 78 ? 8.310 -10.570 -22.655 1.00 92.06 78 ASP A CA 1
ATOM 622 C C . ASP A 1 78 ? 9.351 -9.609 -22.059 1.00 92.06 78 ASP A C 1
ATOM 624 O O . ASP A 1 78 ? 10.193 -9.033 -22.746 1.00 92.06 78 ASP A O 1
ATOM 628 N N . GLU A 1 79 ? 9.189 -9.339 -20.768 1.00 91.62 79 GLU A N 1
ATOM 629 C CA . GLU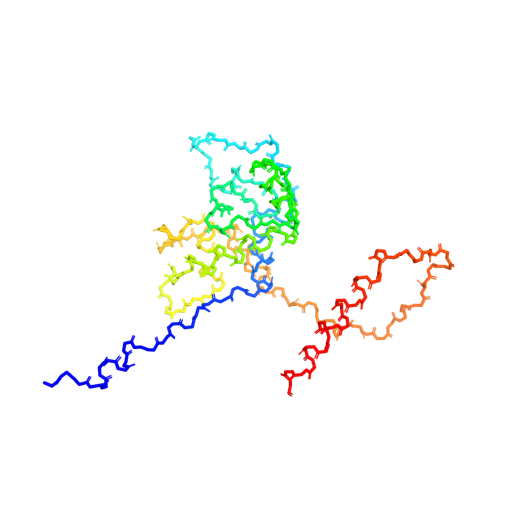 A 1 79 ? 10.005 -8.425 -19.977 1.00 91.62 79 GLU A CA 1
ATOM 630 C C . GLU A 1 79 ? 10.463 -9.125 -18.697 1.00 91.62 79 GLU A C 1
ATOM 632 O O . GLU A 1 79 ? 9.806 -10.039 -18.192 1.00 91.62 79 GLU A O 1
ATOM 637 N N . SER A 1 80 ? 11.587 -8.676 -18.134 1.00 94.06 80 SER A N 1
ATOM 638 C CA . SER A 1 80 ? 12.043 -9.187 -16.838 1.00 94.06 80 SER A CA 1
ATOM 639 C C . SER A 1 80 ? 11.037 -8.868 -15.724 1.00 94.06 80 SER A C 1
ATOM 641 O O . SER A 1 80 ? 10.395 -7.820 -15.750 1.00 94.06 80 SER A O 1
ATOM 643 N N . GLU A 1 81 ? 10.961 -9.713 -14.692 1.00 92.12 81 GLU A N 1
ATOM 644 C CA . GLU A 1 81 ? 10.101 -9.487 -13.513 1.00 92.12 81 GLU A CA 1
ATOM 645 C C . GLU A 1 81 ? 10.314 -8.108 -12.872 1.00 92.12 81 GLU A C 1
ATOM 647 O O . GLU A 1 81 ? 9.363 -7.442 -12.475 1.00 92.12 81 GLU A O 1
ATOM 652 N N . ASN A 1 82 ? 11.566 -7.648 -12.813 1.00 92.56 82 ASN A N 1
ATOM 653 C CA . ASN A 1 82 ? 11.896 -6.333 -12.271 1.00 92.56 82 ASN A CA 1
ATOM 654 C C . ASN A 1 82 ? 11.307 -5.199 -13.121 1.00 92.56 82 ASN A C 1
ATOM 656 O O . ASN A 1 82 ? 10.839 -4.206 -12.577 1.00 92.56 82 ASN A O 1
ATOM 660 N N . GLU A 1 83 ? 11.309 -5.348 -14.443 1.00 93.31 83 GLU A N 1
ATOM 661 C CA . GLU A 1 83 ? 10.728 -4.362 -15.355 1.00 93.31 83 GLU A CA 1
ATOM 662 C C . GLU A 1 83 ? 9.195 -4.349 -15.252 1.00 93.31 83 GLU A C 1
ATOM 664 O O . GLU A 1 83 ? 8.600 -3.283 -15.094 1.00 93.31 83 GLU A O 1
ATOM 669 N N . LYS A 1 84 ? 8.565 -5.533 -15.206 1.00 95.56 84 LYS A N 1
ATOM 670 C CA . LYS A 1 84 ? 7.119 -5.683 -14.969 1.00 95.56 84 LYS A CA 1
ATOM 671 C C . LYS A 1 84 ? 6.686 -5.008 -13.666 1.00 95.56 84 LYS A C 1
ATOM 673 O O . LYS A 1 84 ? 5.725 -4.236 -13.656 1.00 95.56 84 LYS A O 1
ATOM 678 N N . PHE A 1 85 ? 7.432 -5.248 -12.585 1.00 95.12 85 PHE A N 1
ATOM 679 C CA . PHE A 1 85 ? 7.221 -4.597 -11.296 1.00 95.12 85 PHE A CA 1
ATOM 680 C C . PHE A 1 85 ? 7.302 -3.072 -11.411 1.00 95.12 85 PHE A C 1
ATOM 682 O O . PHE A 1 85 ? 6.350 -2.394 -11.031 1.00 95.12 85 PHE A O 1
ATOM 689 N N . LYS A 1 86 ? 8.404 -2.528 -11.949 1.00 94.31 86 LYS A N 1
ATOM 690 C CA . LYS A 1 86 ? 8.615 -1.075 -12.055 1.00 94.31 86 LYS A CA 1
ATOM 691 C C . LYS A 1 86 ? 7.487 -0.400 -12.823 1.00 94.31 86 LYS A C 1
ATOM 693 O O . LYS A 1 86 ? 6.868 0.534 -12.320 1.00 94.31 86 LYS A O 1
ATOM 698 N N . GLN A 1 87 ? 7.166 -0.919 -14.005 1.00 94.25 87 GLN A N 1
ATOM 699 C CA . GLN A 1 87 ? 6.102 -0.368 -14.837 1.00 94.25 87 GLN A CA 1
ATOM 700 C C . GLN A 1 87 ? 4.748 -0.394 -14.131 1.00 94.25 87 GLN A C 1
ATOM 702 O O . GLN A 1 87 ? 3.985 0.572 -14.220 1.00 94.25 87 GLN A O 1
ATOM 707 N N . CYS A 1 88 ? 4.439 -1.485 -13.427 1.00 95.94 88 CYS A N 1
ATOM 708 C CA . CYS A 1 88 ? 3.183 -1.593 -12.705 1.00 95.94 88 CYS A CA 1
ATOM 709 C C . CYS A 1 88 ? 3.131 -0.645 -11.501 1.00 95.94 88 CYS A C 1
ATOM 711 O O . CYS A 1 88 ? 2.176 0.119 -11.360 1.00 95.94 88 CYS A O 1
ATOM 713 N N . ALA A 1 89 ? 4.166 -0.664 -10.660 1.00 95.50 89 ALA A N 1
ATOM 714 C CA . ALA A 1 89 ? 4.234 0.125 -9.440 1.00 95.50 89 ALA A CA 1
ATOM 715 C C . ALA A 1 89 ? 4.215 1.632 -9.728 1.00 95.50 89 ALA A C 1
ATOM 717 O O . ALA A 1 89 ? 3.548 2.368 -9.008 1.00 95.50 89 ALA A O 1
ATOM 718 N N . GLU A 1 90 ? 4.871 2.105 -10.793 1.00 94.19 90 GLU A N 1
ATOM 719 C CA . GLU A 1 90 ? 4.893 3.529 -11.166 1.00 94.19 90 GLU A CA 1
ATOM 720 C C . GLU A 1 90 ? 3.599 4.012 -11.834 1.00 94.19 90 GLU A C 1
ATOM 722 O O . GLU A 1 90 ? 3.279 5.207 -11.783 1.00 94.19 90 GLU A O 1
ATOM 727 N N . THR A 1 91 ? 2.841 3.101 -12.449 1.00 94.06 91 THR A N 1
ATOM 728 C CA . THR A 1 91 ? 1.602 3.420 -13.162 1.00 94.06 91 THR A CA 1
ATOM 729 C C . THR A 1 91 ? 0.413 3.416 -12.210 1.00 94.06 91 THR A C 1
ATOM 731 O O . THR A 1 91 ? 0.064 2.381 -11.651 1.00 94.06 91 THR A O 1
ATOM 734 N N . MET A 1 92 ? -0.306 4.542 -12.117 1.00 94.06 92 MET A N 1
ATOM 735 C CA . MET A 1 92 ? -1.471 4.683 -11.229 1.00 94.06 92 MET A CA 1
ATOM 736 C C . MET A 1 92 ? -2.466 3.515 -11.351 1.00 94.06 92 MET A C 1
ATOM 738 O O . MET A 1 92 ? -2.805 2.896 -10.350 1.00 94.06 92 MET A O 1
ATOM 742 N N . LEU A 1 93 ? -2.891 3.153 -12.564 1.00 94.94 93 LEU A N 1
ATOM 743 C CA . LEU A 1 93 ? -3.880 2.085 -12.753 1.00 94.94 93 LEU A CA 1
ATOM 744 C C . LEU A 1 93 ? -3.389 0.714 -12.256 1.00 94.94 93 LEU A C 1
ATOM 746 O O . LEU A 1 93 ? -4.106 0.033 -11.532 1.00 94.94 93 LEU A O 1
ATOM 750 N N . CYS A 1 94 ? -2.161 0.328 -12.603 1.00 96.38 94 CYS A N 1
ATOM 751 C CA . CYS A 1 94 ? -1.622 -0.975 -12.213 1.00 96.38 94 CYS A CA 1
ATOM 752 C C . CYS A 1 94 ? -1.269 -1.021 -10.717 1.00 96.38 94 CYS A C 1
ATOM 754 O O . CYS A 1 94 ? -1.496 -2.028 -10.047 1.00 96.38 94 CYS A O 1
ATOM 756 N N . SER A 1 95 ? -0.823 0.103 -10.152 1.00 96.62 95 SER A N 1
ATOM 757 C CA . SER A 1 95 ? -0.632 0.240 -8.709 1.00 96.62 95 SER A CA 1
ATOM 758 C C . SER A 1 95 ? -1.949 0.089 -7.932 1.00 96.62 95 SER A C 1
ATOM 760 O O . SER A 1 95 ? -1.975 -0.622 -6.931 1.00 96.62 95 SER A O 1
ATOM 762 N N . ILE A 1 96 ? -3.065 0.638 -8.436 1.00 97.38 96 ILE A N 1
ATOM 763 C CA . ILE A 1 96 ? -4.405 0.432 -7.861 1.00 97.38 96 ILE A CA 1
ATOM 764 C C . ILE A 1 96 ? -4.772 -1.053 -7.878 1.00 97.38 96 ILE A C 1
ATOM 766 O O . ILE A 1 96 ? -5.216 -1.568 -6.857 1.00 97.38 96 ILE A O 1
ATOM 770 N N . TRP A 1 97 ? -4.564 -1.750 -9.000 1.00 97.38 97 TRP A N 1
ATOM 771 C CA . TRP A 1 97 ? -4.827 -3.193 -9.089 1.00 97.38 97 TRP A CA 1
ATOM 772 C C . TRP A 1 97 ? -3.976 -3.997 -8.112 1.00 97.38 97 TRP A C 1
ATOM 774 O O . TRP A 1 97 ? -4.484 -4.907 -7.466 1.00 97.38 97 TRP A O 1
ATOM 784 N N . THR A 1 98 ? -2.706 -3.625 -7.957 1.00 97.75 98 THR A N 1
ATOM 785 C CA . THR A 1 98 ? -1.797 -4.251 -6.989 1.00 97.75 98 THR A CA 1
ATOM 786 C C . THR A 1 98 ? -2.341 -4.132 -5.571 1.00 97.75 98 THR A C 1
ATOM 788 O O . THR A 1 98 ? -2.453 -5.133 -4.869 1.00 97.75 98 THR A O 1
ATOM 791 N N . VAL A 1 99 ? -2.727 -2.926 -5.153 1.00 97.44 99 VAL A N 1
ATOM 792 C CA . VAL A 1 99 ? -3.245 -2.699 -3.800 1.00 97.44 99 VAL A CA 1
ATOM 793 C C . VAL A 1 99 ? -4.616 -3.352 -3.599 1.00 97.44 99 VAL A C 1
ATOM 795 O O . VAL A 1 99 ? -4.833 -3.980 -2.568 1.00 97.44 99 VAL A O 1
ATOM 798 N N . ASP A 1 100 ? -5.521 -3.273 -4.577 1.00 97.38 100 ASP A N 1
ATOM 799 C CA . ASP A 1 100 ? -6.831 -3.937 -4.524 1.00 97.38 100 ASP A CA 1
ATOM 800 C C . ASP A 1 100 ? -6.693 -5.462 -4.379 1.00 97.38 100 ASP A C 1
ATOM 802 O O . ASP A 1 100 ? -7.294 -6.051 -3.480 1.00 97.38 100 ASP A O 1
ATOM 806 N N . HIS A 1 101 ? -5.849 -6.100 -5.196 1.00 96.56 101 HIS A N 1
ATOM 807 C CA . HIS A 1 101 ? -5.587 -7.538 -5.109 1.00 96.56 101 HIS A CA 1
ATOM 808 C C . HIS A 1 101 ? -4.966 -7.924 -3.767 1.00 96.56 101 HIS A C 1
ATOM 810 O O . HIS A 1 101 ? -5.443 -8.857 -3.121 1.00 96.56 101 HIS A O 1
ATOM 816 N N . TYR A 1 102 ? -3.941 -7.187 -3.331 1.00 96.81 102 TYR A N 1
ATOM 817 C CA . TYR A 1 102 ? -3.293 -7.413 -2.044 1.00 96.81 102 TYR A CA 1
ATOM 818 C C . TYR A 1 102 ? -4.309 -7.383 -0.896 1.00 96.81 102 TYR A C 1
ATOM 820 O O . TYR A 1 102 ? -4.414 -8.327 -0.115 1.00 96.81 102 TYR A O 1
ATOM 828 N N . LEU A 1 103 ? -5.126 -6.332 -0.825 1.00 96.56 103 LEU A N 1
ATOM 829 C CA . LEU A 1 103 ? -6.107 -6.172 0.244 1.00 96.56 103 LEU A CA 1
ATOM 830 C C . LEU A 1 103 ? -7.187 -7.256 0.204 1.00 96.56 103 LEU A C 1
ATOM 832 O O . LEU A 1 103 ? -7.542 -7.789 1.249 1.00 96.56 103 LEU A O 1
ATOM 836 N N . ARG A 1 104 ? -7.671 -7.665 -0.971 1.00 95.00 104 ARG A N 1
ATOM 837 C CA . ARG A 1 104 ? -8.649 -8.765 -1.070 1.00 95.00 104 ARG A CA 1
ATOM 838 C C . ARG A 1 104 ? -8.104 -10.093 -0.551 1.00 95.00 104 ARG A C 1
ATOM 840 O O . ARG A 1 104 ? -8.848 -10.846 0.070 1.00 95.00 104 ARG A O 1
ATOM 847 N N . LEU A 1 105 ? -6.827 -10.378 -0.804 1.00 94.06 105 LEU A N 1
ATOM 848 C CA . LEU A 1 105 ? -6.173 -11.623 -0.389 1.00 94.06 105 LEU A CA 1
ATOM 849 C C . LEU A 1 105 ? -5.812 -11.628 1.098 1.00 94.06 105 LEU A C 1
ATOM 851 O O . LEU A 1 105 ? -5.858 -12.674 1.742 1.00 94.06 105 LEU A O 1
ATOM 855 N N . HIS A 1 106 ? -5.455 -10.462 1.634 1.00 94.19 106 HIS A N 1
ATOM 856 C CA . HIS A 1 106 ? -4.810 -10.348 2.936 1.00 94.19 106 HIS A CA 1
ATOM 857 C C . HIS A 1 106 ? -5.629 -9.576 3.984 1.00 94.19 106 HIS A C 1
ATOM 859 O O . HIS A 1 106 ? -5.173 -9.412 5.117 1.00 94.19 106 HIS A O 1
ATOM 865 N N . SER A 1 107 ? -6.832 -9.105 3.638 1.00 93.62 107 SER A N 1
ATOM 866 C CA . SER A 1 107 ? -7.697 -8.375 4.567 1.00 93.62 107 SER A CA 1
ATOM 867 C C . SER A 1 107 ? -8.147 -9.206 5.761 1.00 93.62 107 SER A C 1
ATOM 869 O O . SER A 1 107 ? -8.389 -10.413 5.685 1.00 93.62 107 SER A O 1
ATOM 871 N N . ARG A 1 108 ? -8.280 -8.515 6.887 1.00 94.25 108 ARG A N 1
ATOM 872 C CA . ARG A 1 108 ? -8.772 -9.037 8.155 1.00 94.25 108 ARG A CA 1
ATOM 873 C C . ARG A 1 108 ? -9.201 -7.867 9.028 1.00 94.25 108 ARG A C 1
ATOM 875 O O . ARG A 1 108 ? -8.736 -6.760 8.801 1.00 94.25 108 ARG A O 1
ATOM 882 N N . ASP A 1 109 ? -10.025 -8.160 10.019 1.00 94.75 109 ASP A N 1
ATOM 883 C CA . ASP A 1 109 ? -10.377 -7.227 11.087 1.00 94.75 109 ASP A CA 1
ATOM 884 C C . ASP A 1 109 ? -9.119 -6.999 11.949 1.00 94.75 109 ASP A C 1
ATOM 886 O O . ASP A 1 109 ? -8.610 -7.933 12.587 1.00 94.75 109 ASP A O 1
ATOM 890 N N . CYS A 1 110 ? -8.525 -5.814 11.822 1.00 94.75 110 CYS A N 1
ATOM 891 C CA . CYS A 1 110 ? -7.267 -5.423 12.453 1.00 94.75 110 CYS A CA 1
ATOM 892 C C . CYS A 1 110 ? -7.497 -4.568 13.704 1.00 94.75 110 CYS A C 1
ATOM 894 O O . CYS A 1 110 ? -6.655 -4.606 14.611 1.00 94.75 110 CYS A O 1
ATOM 896 N N . ASP A 1 111 ? -8.591 -3.804 13.748 1.00 93.69 111 ASP A N 1
ATOM 897 C CA . ASP A 1 111 ? -8.958 -2.943 14.877 1.00 93.69 111 ASP A CA 1
ATOM 898 C C . ASP A 1 111 ? -9.939 -3.598 15.872 1.00 93.69 111 ASP A C 1
ATOM 900 O O . ASP A 1 111 ? -10.190 -3.038 16.939 1.00 93.69 111 ASP A O 1
ATOM 904 N N . GLU A 1 112 ? -10.374 -4.829 15.590 1.00 93.75 112 GLU A N 1
ATOM 905 C CA . GLU A 1 112 ? -11.256 -5.665 16.409 1.00 93.75 112 GLU A CA 1
ATOM 906 C C . GLU A 1 112 ? -12.678 -5.083 16.572 1.00 93.75 112 GLU A C 1
ATOM 908 O O . GLU A 1 112 ? -13.347 -5.344 17.579 1.00 93.75 112 GLU A O 1
ATOM 913 N N . ASP A 1 113 ? -13.173 -4.323 15.581 1.00 92.94 113 ASP A N 1
ATOM 914 C CA . ASP A 1 113 ? -14.527 -3.743 15.577 1.00 92.94 113 ASP A CA 1
ATOM 915 C C . ASP A 1 113 ? -15.630 -4.702 15.067 1.00 92.94 113 ASP A C 1
ATOM 917 O O . ASP A 1 113 ? -16.830 -4.396 15.135 1.00 92.94 113 ASP A O 1
ATOM 921 N N . GLY A 1 114 ? -15.241 -5.892 14.596 1.00 92.50 114 GLY A N 1
ATOM 922 C CA . GLY A 1 114 ? -16.129 -6.924 14.068 1.00 92.50 114 GLY A CA 1
ATOM 923 C C . GLY A 1 114 ? -16.484 -6.757 12.588 1.00 92.50 114 GLY A C 1
ATOM 924 O O . GLY A 1 114 ? -17.334 -7.499 12.079 1.00 92.50 114 GLY A O 1
ATOM 925 N N . LYS A 1 115 ? -15.877 -5.801 11.882 1.00 93.12 115 LYS A N 1
ATOM 926 C CA . LYS A 1 115 ? -16.053 -5.549 10.449 1.00 93.12 115 LYS A CA 1
ATOM 927 C C . LYS A 1 115 ? -14.695 -5.597 9.752 1.00 93.12 115 LYS A C 1
ATOM 929 O O . LYS A 1 115 ? -13.645 -5.615 10.364 1.00 93.12 115 LYS A O 1
ATOM 934 N N . ILE A 1 116 ? -14.742 -5.714 8.428 1.00 94.25 116 ILE A N 1
ATOM 935 C CA . ILE A 1 116 ? -13.565 -5.511 7.584 1.00 94.25 116 ILE A CA 1
ATOM 936 C C . ILE A 1 116 ? -13.917 -4.360 6.655 1.00 94.25 116 ILE A C 1
ATOM 938 O O . ILE A 1 116 ? -14.775 -4.503 5.778 1.00 94.25 116 ILE A O 1
ATOM 942 N N . ASN A 1 117 ? -13.316 -3.205 6.902 1.00 94.75 117 ASN A N 1
ATOM 943 C CA . ASN A 1 117 ? -13.631 -1.948 6.247 1.00 94.75 117 ASN A CA 1
ATOM 944 C C . ASN A 1 117 ? -12.346 -1.205 5.811 1.00 94.75 117 ASN A C 1
ATOM 946 O O . ASN A 1 117 ? -11.262 -1.783 5.739 1.00 94.75 117 ASN A O 1
ATOM 950 N N . CYS A 1 118 ? -12.465 0.064 5.413 1.00 96.38 118 CYS A N 1
ATOM 951 C CA . CYS A 1 118 ? -11.310 0.814 4.916 1.00 96.38 118 CYS A CA 1
ATOM 952 C C . CYS A 1 118 ? -10.239 1.090 5.983 1.00 96.38 118 CYS A C 1
ATOM 954 O O . CYS A 1 118 ? -9.053 1.154 5.652 1.00 96.38 118 CYS A O 1
ATOM 956 N N . ASP A 1 119 ? -10.642 1.206 7.246 1.00 95.50 119 ASP A N 1
ATOM 957 C CA . ASP A 1 119 ? -9.740 1.398 8.377 1.00 95.50 119 ASP A CA 1
ATOM 958 C C . ASP A 1 119 ? -8.842 0.159 8.526 1.00 95.50 119 ASP A C 1
ATOM 960 O O . ASP A 1 119 ? -7.615 0.284 8.568 1.00 95.50 119 ASP A O 1
ATOM 964 N N . ASP A 1 120 ? -9.420 -1.041 8.415 1.00 96.19 120 ASP A N 1
ATOM 965 C CA . ASP A 1 120 ? -8.669 -2.298 8.360 1.00 96.19 120 ASP A CA 1
ATOM 966 C C . ASP A 1 120 ? -7.728 -2.367 7.166 1.00 96.19 120 ASP A C 1
ATOM 968 O O . ASP A 1 120 ? -6.556 -2.714 7.310 1.00 96.19 120 ASP A O 1
ATOM 972 N N . PHE A 1 121 ? -8.207 -2.021 5.969 1.00 96.94 121 PHE A N 1
ATOM 973 C CA . PHE A 1 121 ? -7.379 -2.048 4.765 1.00 96.94 121 PHE A CA 1
ATOM 974 C C . PHE A 1 121 ? -6.159 -1.135 4.890 1.00 96.94 121 PHE A C 1
ATOM 976 O O . PHE A 1 121 ? -5.056 -1.505 4.480 1.00 96.94 121 PHE A O 1
ATOM 983 N N . LEU A 1 122 ? -6.327 0.039 5.496 1.00 95.62 122 LEU A N 1
ATOM 984 C CA . LEU A 1 122 ? -5.230 0.955 5.768 1.00 95.62 122 LEU A CA 1
ATOM 985 C C . LEU A 1 122 ? -4.221 0.359 6.761 1.00 95.62 122 LEU A C 1
ATOM 987 O O . LEU A 1 122 ? -3.010 0.490 6.550 1.00 95.62 122 LEU A O 1
ATOM 991 N N . LEU A 1 123 ? -4.692 -0.313 7.815 1.00 94.81 123 LEU A N 1
ATOM 992 C CA . LEU A 1 123 ? -3.831 -0.990 8.787 1.00 94.81 123 LEU A CA 1
ATOM 993 C C . LEU A 1 123 ? -3.086 -2.172 8.155 1.00 94.81 123 LEU A C 1
ATOM 995 O O . LEU A 1 123 ? -1.868 -2.273 8.314 1.00 94.81 123 LEU A O 1
ATOM 999 N N . VAL A 1 124 ? -3.774 -3.018 7.384 1.00 94.44 124 VAL A N 1
ATOM 1000 C CA . VAL A 1 124 ? -3.163 -4.115 6.616 1.00 94.44 124 VAL A CA 1
ATOM 1001 C C . VAL A 1 124 ? -2.081 -3.578 5.690 1.00 94.44 124 VAL A C 1
ATOM 1003 O O . VAL A 1 124 ? -0.981 -4.120 5.668 1.00 94.44 124 VAL A O 1
ATOM 1006 N N . TYR A 1 125 ? -2.343 -2.493 4.962 1.00 93.62 125 TYR A N 1
ATOM 1007 C CA . TYR A 1 125 ? -1.360 -1.940 4.033 1.00 93.62 125 TYR A CA 1
ATOM 1008 C C . TYR A 1 125 ? -0.134 -1.351 4.746 1.00 93.62 125 TYR A C 1
ATOM 1010 O O . TYR A 1 125 ? 0.999 -1.486 4.284 1.00 93.62 125 TYR A O 1
ATOM 1018 N N . ASN A 1 126 ? -0.339 -0.672 5.878 1.00 91.00 126 ASN A N 1
ATOM 1019 C CA . ASN A 1 126 ? 0.738 0.026 6.578 1.00 91.00 126 ASN A CA 1
ATOM 1020 C C . ASN A 1 126 ? 1.589 -0.903 7.465 1.00 91.00 126 ASN A C 1
ATOM 1022 O O . ASN A 1 126 ? 2.774 -0.621 7.656 1.00 91.00 126 ASN A O 1
ATOM 1026 N N . PHE A 1 127 ? 1.010 -1.981 8.002 1.00 90.25 127 PHE A N 1
ATOM 1027 C CA . PHE A 1 127 ? 1.672 -2.890 8.949 1.00 90.25 127 PHE A CA 1
ATOM 1028 C C . PHE A 1 127 ? 1.868 -4.317 8.420 1.00 90.25 127 PHE A C 1
ATOM 1030 O O . PHE A 1 127 ? 2.632 -5.080 9.007 1.00 90.25 127 PHE A O 1
ATOM 1037 N N . GLY A 1 128 ? 1.220 -4.678 7.315 1.00 89.38 128 GLY A N 1
ATOM 1038 C CA . GLY A 1 128 ? 1.156 -6.048 6.821 1.00 89.38 128 GLY A CA 1
ATOM 1039 C C . GLY A 1 128 ? 0.087 -6.873 7.543 1.00 89.38 128 GLY A C 1
ATOM 1040 O O . GLY A 1 128 ? -0.247 -6.654 8.710 1.00 89.38 128 GLY A O 1
ATOM 1041 N N . HIS A 1 129 ? -0.445 -7.872 6.848 1.00 88.94 129 HIS A N 1
ATOM 1042 C CA . HIS A 1 129 ? -1.570 -8.691 7.316 1.00 88.94 129 HIS A CA 1
ATOM 1043 C C . HIS A 1 129 ? -1.288 -9.543 8.567 1.00 88.94 129 HIS A C 1
ATOM 1045 O O . HIS A 1 129 ? -2.209 -9.958 9.279 1.00 88.94 129 HIS A O 1
ATOM 1051 N N . SER A 1 130 ? -0.017 -9.831 8.846 1.00 88.25 130 SER A N 1
ATOM 1052 C CA . SER A 1 130 ? 0.420 -10.573 10.031 1.00 88.25 130 SER A CA 1
ATOM 1053 C C . SER A 1 130 ? 0.557 -9.688 11.272 1.00 88.25 130 SER A C 1
ATOM 1055 O O . SER A 1 130 ? 0.373 -10.189 12.380 1.00 88.25 130 SER A O 1
ATOM 1057 N N . SER A 1 131 ? 0.813 -8.390 11.095 1.00 89.25 131 SER A N 1
ATOM 1058 C CA . SER A 1 131 ? 1.161 -7.466 12.184 1.00 89.25 131 SER A CA 1
ATOM 1059 C C . SER A 1 131 ? 0.146 -6.340 12.391 1.00 89.25 131 SER A C 1
ATOM 1061 O O . SER A 1 131 ? 0.323 -5.530 13.294 1.00 89.25 131 SER A O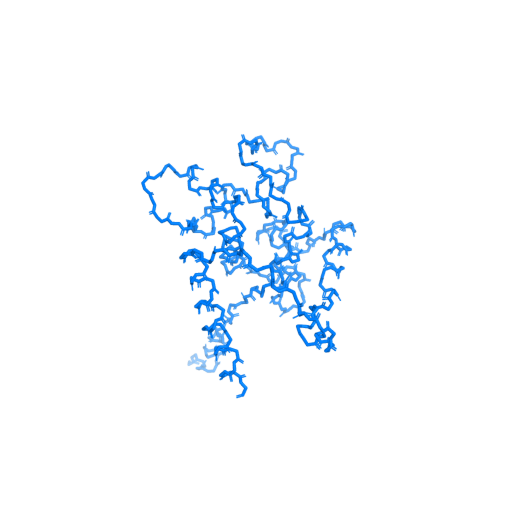 1
ATOM 1063 N N . CYS A 1 132 ? -0.922 -6.264 11.592 1.00 92.19 132 CYS A N 1
ATOM 1064 C CA . CYS A 1 132 ? -1.897 -5.173 11.695 1.00 92.19 132 CYS A CA 1
ATOM 1065 C C . CYS A 1 132 ? -2.733 -5.192 12.984 1.00 92.19 132 CYS A C 1
ATOM 1067 O O . CYS A 1 132 ? -3.252 -4.150 13.375 1.00 92.19 132 CYS A O 1
ATOM 1069 N N . LEU A 1 133 ? -2.869 -6.350 13.641 1.00 92.06 133 LEU A N 1
ATOM 1070 C CA . LEU A 1 133 ? -3.754 -6.510 14.792 1.00 92.06 133 LEU A CA 1
ATOM 1071 C C . LEU A 1 133 ? -3.330 -5.568 15.927 1.00 92.06 133 LEU A C 1
ATOM 1073 O O . LEU A 1 133 ? -2.180 -5.621 16.366 1.00 92.06 133 LEU A O 1
ATOM 1077 N N . ARG A 1 134 ? -4.257 -4.727 16.404 1.00 78.75 134 ARG A N 1
ATOM 1078 C CA . ARG A 1 134 ? -4.014 -3.713 17.454 1.00 78.75 134 ARG A CA 1
ATOM 1079 C C . ARG A 1 134 ? -2.904 -2.710 17.119 1.00 78.75 134 ARG A C 1
ATOM 1081 O O . ARG A 1 134 ? -2.366 -2.060 18.017 1.00 78.75 134 ARG A O 1
ATOM 1088 N N . SER A 1 135 ? -2.547 -2.569 15.845 1.00 84.44 135 SER A N 1
ATOM 1089 C CA . SER A 1 135 ? -1.630 -1.521 15.409 1.00 84.44 135 SER A CA 1
ATOM 1090 C C . SER A 1 135 ? -2.360 -0.186 15.293 1.00 84.44 135 SER A C 1
ATOM 1092 O O . SER A 1 135 ? -3.498 -0.122 14.842 1.00 84.44 135 SER A O 1
ATOM 1094 N N . SER A 1 136 ? -1.681 0.902 15.651 1.00 86.50 136 SER A N 1
ATOM 1095 C CA . SER A 1 136 ? -2.209 2.262 15.522 1.00 86.50 136 SER A CA 1
ATOM 1096 C C . SER A 1 136 ? -1.326 3.099 14.609 1.00 86.50 136 SER A C 1
ATOM 1098 O O . SER A 1 136 ? -0.099 3.102 14.745 1.00 86.50 136 SER A O 1
ATOM 1100 N N . LEU A 1 137 ? -1.942 3.853 13.703 1.00 88.06 137 LEU A N 1
ATOM 1101 C CA . LEU A 1 137 ? -1.231 4.859 12.920 1.00 88.06 137 LEU A CA 1
ATOM 1102 C C . LEU A 1 137 ? -0.735 5.999 13.811 1.00 88.06 137 LEU A C 1
ATOM 1104 O O . LEU A 1 137 ? -1.341 6.323 14.830 1.00 88.06 137 LEU A O 1
ATOM 1108 N N . ASP A 1 138 ? 0.352 6.640 13.386 1.00 90.31 138 ASP A N 1
ATOM 1109 C CA . ASP A 1 138 ? 0.733 7.929 13.953 1.00 90.31 138 ASP A CA 1
ATOM 1110 C C . ASP A 1 138 ? -0.339 8.996 13.641 1.00 90.31 138 ASP A C 1
ATOM 1112 O O . ASP A 1 138 ? -1.086 8.901 12.660 1.00 90.31 138 ASP A O 1
ATOM 1116 N N . ASN A 1 139 ? -0.430 10.017 14.502 1.00 92.62 139 ASN A N 1
ATOM 1117 C CA . ASN A 1 139 ? -1.475 11.045 14.417 1.00 92.62 139 ASN A CA 1
ATOM 1118 C C . ASN A 1 139 ? -1.482 11.771 13.065 1.00 92.62 139 ASN A C 1
ATOM 1120 O O . ASN A 1 139 ? -2.540 12.171 12.585 1.00 92.62 139 ASN A O 1
ATOM 1124 N N . GLU A 1 140 ? -0.316 11.948 12.443 1.00 91.94 140 GLU A N 1
ATOM 1125 C CA . GLU A 1 140 ? -0.199 12.605 11.144 1.00 91.94 140 GLU A CA 1
ATOM 1126 C C . GLU A 1 140 ? -0.886 11.787 10.044 1.00 91.94 140 GLU A C 1
ATOM 1128 O O . GLU A 1 140 ? -1.764 12.306 9.346 1.00 91.94 140 GLU A O 1
ATOM 1133 N N . LYS A 1 141 ? -0.550 10.496 9.924 1.00 91.25 141 LYS A N 1
ATOM 1134 C CA . LYS A 1 141 ? -1.186 9.595 8.954 1.00 91.25 141 LYS A CA 1
ATOM 1135 C C . LYS A 1 141 ? -2.677 9.456 9.204 1.00 91.25 141 LYS A C 1
ATOM 1137 O O . LYS A 1 141 ? -3.451 9.542 8.253 1.00 91.25 141 LYS A O 1
ATOM 1142 N N . LEU A 1 142 ? -3.079 9.291 10.464 1.00 93.56 142 LEU A N 1
ATOM 1143 C CA . LEU A 1 142 ? -4.488 9.167 10.825 1.00 93.56 142 LEU A CA 1
ATOM 1144 C C . LEU A 1 142 ? -5.277 10.425 10.436 1.00 93.56 142 LEU A C 1
ATOM 1146 O O . LEU A 1 142 ? -6.328 10.326 9.808 1.00 93.56 142 LEU A O 1
ATOM 1150 N N . ASN A 1 143 ? -4.747 11.617 10.723 1.00 95.25 143 ASN A N 1
ATOM 1151 C CA . ASN A 1 143 ? -5.382 12.879 10.338 1.00 95.25 143 ASN A CA 1
ATOM 1152 C C . ASN A 1 143 ? -5.503 13.026 8.822 1.00 95.25 143 ASN A C 1
ATOM 1154 O O . ASN A 1 143 ? -6.531 13.486 8.319 1.00 95.25 143 ASN A O 1
ATOM 1158 N N . LYS A 1 144 ? -4.468 12.632 8.081 1.00 94.94 144 LYS A N 1
ATOM 1159 C CA . LYS A 1 144 ? -4.451 12.697 6.621 1.00 94.94 144 LYS A CA 1
ATOM 1160 C C . LYS A 1 144 ? -5.476 11.753 5.997 1.00 94.94 144 LYS A C 1
ATOM 1162 O O . LYS A 1 144 ? -6.269 12.183 5.155 1.00 94.94 144 LYS A O 1
ATOM 1167 N N . TYR A 1 145 ? -5.517 10.515 6.477 1.00 95.69 145 TYR A N 1
ATOM 1168 C CA . TYR A 1 145 ? -6.507 9.524 6.082 1.00 95.69 145 TYR A CA 1
ATOM 1169 C C . TYR A 1 145 ? -7.930 9.993 6.394 1.00 95.69 145 TYR A C 1
ATOM 1171 O O . TYR A 1 145 ? -8.753 10.094 5.484 1.00 95.69 145 TYR A O 1
ATOM 1179 N N . ASN A 1 146 ? -8.196 10.398 7.639 1.00 95.38 146 ASN A N 1
ATOM 1180 C CA . ASN A 1 146 ? -9.500 10.907 8.061 1.00 95.38 146 ASN A CA 1
ATOM 1181 C C . ASN A 1 146 ? -9.915 12.134 7.251 1.00 95.38 146 ASN A C 1
ATOM 1183 O O . ASN A 1 146 ? -11.078 12.269 6.879 1.00 95.38 146 ASN A O 1
ATOM 1187 N N . THR A 1 147 ? -8.979 13.028 6.933 1.00 95.75 147 THR A N 1
ATOM 1188 C CA . THR A 1 147 ? -9.261 14.181 6.074 1.00 95.75 147 THR A CA 1
ATOM 1189 C C . THR A 1 147 ? -9.729 13.718 4.699 1.00 95.75 147 THR A C 1
ATOM 1191 O O . THR A 1 147 ? -10.762 14.191 4.229 1.00 95.75 147 THR A O 1
ATOM 1194 N N . CYS A 1 148 ? -9.033 12.772 4.063 1.00 95.56 148 CYS A N 1
ATOM 1195 C CA . CYS A 1 148 ? -9.451 12.225 2.773 1.00 95.56 148 CYS A CA 1
ATOM 1196 C C . CYS A 1 148 ? -10.808 11.502 2.857 1.00 95.56 148 CYS A C 1
ATOM 1198 O O . CYS A 1 148 ? -11.721 11.800 2.082 1.00 95.56 148 CYS A O 1
ATOM 1200 N N . MET A 1 149 ? -10.994 10.636 3.854 1.00 94.19 149 MET A N 1
ATOM 1201 C CA . MET A 1 149 ? -12.236 9.890 4.078 1.00 94.19 149 MET A CA 1
ATOM 1202 C C . MET A 1 149 ? -13.411 10.765 4.518 1.00 94.19 149 MET A C 1
ATOM 1204 O O . MET A 1 149 ? -14.556 10.326 4.449 1.00 94.19 149 MET A O 1
ATOM 1208 N N . ASN A 1 150 ? -13.180 12.019 4.909 1.00 92.56 150 ASN A N 1
ATOM 1209 C CA . ASN A 1 150 ? -14.233 12.997 5.186 1.00 92.56 150 ASN A CA 1
ATOM 1210 C C . ASN A 1 150 ? -14.444 14.003 4.051 1.00 92.56 150 ASN A C 1
ATOM 1212 O O . ASN A 1 150 ? -15.466 14.698 4.032 1.00 92.56 150 ASN A O 1
ATOM 1216 N N . ARG A 1 151 ? -13.548 14.066 3.054 1.00 88.75 151 ARG A N 1
ATOM 1217 C CA . ARG A 1 151 ? -13.828 14.825 1.832 1.00 88.75 151 ARG A CA 1
ATOM 1218 C C . ARG A 1 151 ? -15.072 14.230 1.206 1.00 88.75 151 ARG A C 1
ATOM 1220 O O . ARG A 1 151 ? -15.099 13.059 0.822 1.00 88.75 151 ARG A O 1
ATOM 1227 N N . ARG A 1 152 ? -16.116 15.049 1.099 1.00 73.00 152 ARG A N 1
ATOM 1228 C CA . ARG A 1 152 ? -17.256 14.719 0.251 1.00 73.00 152 ARG A CA 1
ATOM 1229 C C . ARG A 1 152 ? -16.677 14.458 -1.130 1.00 73.00 152 ARG A C 1
ATOM 1231 O O . ARG A 1 152 ? -15.986 15.335 -1.652 1.00 73.00 152 ARG A O 1
ATOM 1238 N N . ALA A 1 153 ? -16.945 13.281 -1.701 1.00 60.22 153 ALA A N 1
ATOM 1239 C CA . ALA A 1 153 ? -16.784 13.098 -3.134 1.00 60.22 153 ALA A CA 1
ATOM 1240 C C . ALA A 1 153 ? -17.468 14.311 -3.756 1.00 60.22 153 ALA A C 1
ATOM 1242 O O . ALA A 1 153 ? -18.657 14.524 -3.488 1.00 60.22 153 ALA A O 1
ATOM 1243 N N . LEU A 1 154 ? -16.698 15.182 -4.422 1.00 51.09 154 LEU A N 1
ATOM 1244 C CA . LEU A 1 154 ? -17.260 16.339 -5.098 1.00 51.09 154 LEU A CA 1
ATOM 1245 C C . LEU A 1 154 ? -18.370 15.764 -5.946 1.00 51.09 154 LEU A C 1
ATOM 1247 O O . LEU A 1 154 ? -18.112 15.004 -6.878 1.00 51.09 154 LEU A O 1
ATOM 1251 N N . THR A 1 155 ? -19.608 16.025 -5.538 1.00 43.06 155 THR A N 1
ATOM 1252 C CA . THR A 1 155 ? -20.746 15.506 -6.253 1.00 43.06 155 THR A CA 1
ATOM 1253 C C . THR A 1 155 ? -20.551 16.055 -7.652 1.00 43.06 155 THR A C 1
ATOM 1255 O O . THR A 1 155 ? -20.551 17.271 -7.847 1.00 43.06 155 THR A O 1
ATOM 1258 N N . VAL A 1 156 ? -20.380 15.176 -8.635 1.00 47.91 156 VAL A N 1
ATOM 1259 C CA . VAL A 1 156 ? -20.417 15.557 -10.052 1.00 47.91 156 VAL A CA 1
ATOM 1260 C C . VAL A 1 156 ? -21.750 16.286 -10.367 1.00 47.91 156 VAL A C 1
ATOM 1262 O O . VAL A 1 156 ? -21.883 16.957 -11.381 1.00 47.91 156 VAL A O 1
ATOM 1265 N N . LEU A 1 157 ? -22.700 16.302 -9.421 1.00 44.62 157 LEU A N 1
ATOM 1266 C CA . LEU A 1 157 ? -23.908 17.129 -9.356 1.00 44.62 157 LEU A CA 1
ATOM 1267 C C . LEU A 1 157 ? -23.757 18.474 -8.606 1.00 44.62 157 LEU A C 1
ATOM 1269 O O . LEU A 1 157 ? -24.703 18.964 -7.994 1.00 44.62 157 LEU A O 1
ATOM 1273 N N . LYS A 1 158 ? -22.595 19.126 -8.666 1.00 41.75 158 LYS A N 1
ATOM 1274 C CA . LYS A 1 158 ? -22.521 20.596 -8.590 1.00 41.75 158 LYS A CA 1
ATOM 1275 C C . LYS A 1 158 ? -21.839 21.188 -9.820 1.00 41.75 158 LYS A C 1
ATOM 1277 O O . LYS A 1 158 ? -21.187 22.224 -9.741 1.00 41.75 158 LYS A O 1
ATOM 1282 N N . LEU A 1 159 ? -22.136 20.636 -10.997 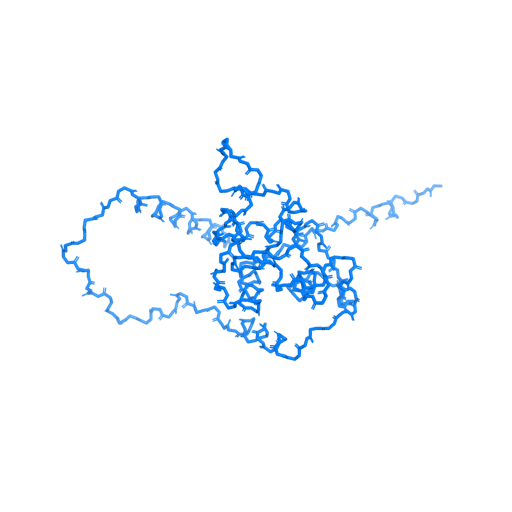1.00 44.22 159 LEU A N 1
ATOM 1283 C CA . LEU A 1 159 ? -22.346 21.496 -12.160 1.00 44.22 159 LEU A CA 1
ATOM 1284 C C . LEU A 1 159 ? -23.609 22.333 -11.903 1.00 44.22 159 LEU A C 1
ATOM 1286 O O . LEU A 1 159 ? -24.671 22.106 -12.475 1.00 44.22 159 LEU A O 1
ATOM 1290 N N . ARG A 1 160 ? -23.491 23.341 -11.025 1.00 39.69 160 ARG A N 1
ATOM 1291 C CA . ARG A 1 160 ? -24.308 24.544 -11.182 1.00 39.69 160 ARG A CA 1
ATOM 1292 C C . ARG A 1 160 ? -24.117 24.962 -12.634 1.00 39.69 160 ARG A C 1
ATOM 1294 O O . ARG A 1 160 ? -22.983 25.048 -13.096 1.00 39.69 160 ARG A O 1
ATOM 1301 N N . HIS A 1 161 ? -25.219 25.157 -13.345 1.00 47.19 161 HIS A N 1
ATOM 1302 C CA . HIS A 1 161 ? -25.264 25.662 -14.711 1.00 47.19 161 HIS A CA 1
ATOM 1303 C C . HIS A 1 161 ? -24.526 27.009 -14.840 1.00 47.19 161 HIS A C 1
ATOM 1305 O O . HIS A 1 161 ? -25.138 28.069 -14.920 1.00 47.19 161 HIS A O 1
ATOM 1311 N N . SER A 1 162 ? -23.199 26.995 -14.894 1.00 40.34 162 SER A N 1
ATOM 1312 C CA . SER A 1 162 ? -22.389 28.146 -15.266 1.00 40.34 162 SER A CA 1
ATOM 1313 C C . SER A 1 162 ? -21.387 27.716 -16.328 1.00 40.34 162 SER A C 1
ATOM 1315 O O . SER A 1 162 ? -20.219 27.463 -16.063 1.00 40.34 162 SER A O 1
ATOM 1317 N N . LYS A 1 163 ? -21.912 27.623 -17.554 1.00 47.19 163 LYS A N 1
ATOM 1318 C CA . LYS A 1 163 ? -21.224 27.939 -18.812 1.00 47.19 163 LYS A CA 1
ATOM 1319 C C . LYS A 1 163 ? -19.813 27.346 -18.971 1.00 47.19 163 LYS A C 1
ATOM 1321 O O . LYS A 1 163 ? -18.832 28.081 -19.028 1.00 47.19 163 LYS A O 1
ATOM 1326 N N . ILE A 1 164 ? -19.714 26.037 -19.216 1.00 44.78 164 ILE A N 1
ATOM 1327 C CA . ILE A 1 164 ? -18.585 25.503 -19.996 1.00 44.78 164 ILE A CA 1
ATOM 1328 C C . ILE A 1 164 ? -18.923 25.709 -21.476 1.00 44.78 164 ILE A C 1
ATOM 1330 O O . ILE A 1 164 ? -19.415 24.819 -22.162 1.00 44.78 164 ILE A O 1
ATOM 1334 N N . THR A 1 165 ? -18.692 26.921 -21.974 1.00 45.38 165 THR A N 1
ATOM 1335 C CA . THR A 1 165 ? -18.770 27.237 -23.407 1.00 45.38 165 THR A CA 1
ATOM 1336 C C . THR A 1 165 ? -17.439 27.775 -23.900 1.00 45.38 165 THR A C 1
ATOM 1338 O O . THR A 1 165 ? -17.395 28.894 -24.394 1.00 45.38 165 THR A O 1
ATOM 1341 N N . ARG A 1 166 ? -16.345 27.012 -23.780 1.00 41.72 166 ARG A N 1
ATOM 1342 C CA . ARG A 1 166 ? -15.147 27.215 -24.616 1.00 41.72 166 ARG A CA 1
ATOM 1343 C C . ARG A 1 166 ? -14.459 25.877 -24.903 1.00 41.72 166 ARG A C 1
ATOM 1345 O O . ARG A 1 166 ? -13.573 25.458 -24.171 1.00 41.72 166 ARG A O 1
ATOM 1352 N N . ARG A 1 167 ? -14.856 25.215 -25.999 1.00 37.69 167 ARG A N 1
ATOM 1353 C CA . ARG A 1 167 ? -13.956 24.293 -26.712 1.00 37.69 167 ARG A CA 1
ATOM 1354 C C . ARG A 1 167 ? -12.901 25.144 -27.433 1.00 37.69 167 ARG A C 1
ATOM 1356 O O . ARG A 1 167 ? -13.303 26.047 -28.171 1.00 37.69 167 ARG A O 1
ATOM 1363 N N . PRO A 1 168 ? -11.592 24.887 -27.284 1.00 41.50 168 PRO A N 1
ATOM 1364 C CA . PRO A 1 168 ? -10.604 25.460 -28.189 1.00 41.50 168 PRO A CA 1
ATOM 1365 C C . PRO A 1 168 ? -10.886 24.950 -29.609 1.00 41.50 168 PRO A C 1
ATOM 1367 O O . PRO A 1 168 ? -11.022 23.747 -29.830 1.00 41.50 168 PRO A O 1
ATOM 1370 N N . LYS A 1 169 ? -11.017 25.871 -30.573 1.00 48.91 169 LYS A N 1
ATOM 1371 C CA . LYS A 1 169 ? -11.437 25.578 -31.958 1.00 48.91 169 LYS A CA 1
ATOM 1372 C C . LYS A 1 169 ? -10.466 24.677 -32.743 1.00 48.91 169 LYS A C 1
ATOM 1374 O O . LYS A 1 169 ? -10.849 24.195 -33.797 1.00 48.91 169 LYS A O 1
ATOM 1379 N N . ASN A 1 170 ? -9.270 24.396 -32.218 1.00 45.41 170 ASN A N 1
ATOM 1380 C CA . ASN A 1 170 ? -8.199 23.694 -32.936 1.00 45.41 170 ASN A CA 1
ATOM 1381 C C . ASN A 1 170 ? -7.624 22.484 -32.176 1.00 45.41 170 ASN A C 1
ATOM 1383 O O . ASN A 1 170 ? -6.429 22.214 -32.257 1.00 45.41 170 ASN A O 1
ATOM 1387 N N . TYR A 1 171 ? -8.447 21.743 -31.430 1.00 42.16 171 TYR A N 1
ATOM 1388 C CA . TYR A 1 171 ? -8.017 20.45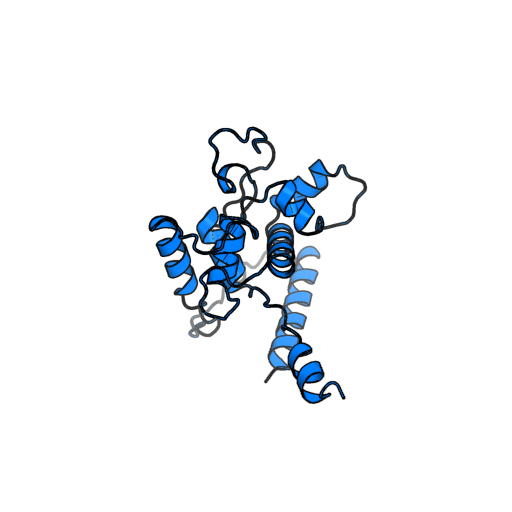8 -30.868 1.00 42.16 171 TYR A CA 1
ATOM 1389 C C . TYR A 1 171 ? -8.350 19.311 -31.834 1.00 42.16 171 TYR A C 1
ATOM 1391 O O . TYR A 1 171 ? -9.519 18.962 -32.009 1.00 42.16 171 TYR A O 1
ATOM 1399 N N . LYS A 1 172 ? -7.329 18.724 -32.476 1.00 44.72 172 LYS A N 1
ATOM 1400 C CA . LYS A 1 172 ? -7.478 17.505 -33.288 1.00 44.72 172 LYS A CA 1
ATOM 1401 C C . LYS A 1 172 ? -7.614 16.291 -32.363 1.00 44.72 172 LYS A C 1
ATOM 1403 O O . LYS A 1 172 ? -6.668 15.900 -31.689 1.00 44.72 172 LYS A O 1
ATOM 1408 N N . PHE A 1 173 ? -8.807 15.706 -32.348 1.00 41.00 173 PHE A N 1
ATOM 1409 C CA . PHE A 1 173 ? -9.135 14.488 -31.609 1.00 41.00 173 PHE A CA 1
ATOM 1410 C C . PHE A 1 173 ? -8.489 13.274 -32.297 1.00 41.00 173 PHE A C 1
ATOM 1412 O O . PHE A 1 173 ? -8.909 12.889 -33.385 1.00 41.00 173 PHE A O 1
ATOM 1419 N N . THR A 1 174 ? -7.443 12.705 -31.695 1.00 49.09 174 THR A N 1
ATOM 1420 C CA . THR A 1 174 ? -6.763 11.490 -32.183 1.00 49.09 174 THR A CA 1
ATOM 1421 C C . THR A 1 174 ? -7.382 10.222 -31.583 1.00 49.09 174 THR A C 1
ATOM 1423 O O . THR A 1 174 ? -8.015 10.275 -30.526 1.00 49.09 174 THR A O 1
ATOM 1426 N N . GLU A 1 175 ? -7.183 9.067 -32.230 1.00 41.00 175 GLU A N 1
ATOM 1427 C CA . GLU A 1 175 ? -7.777 7.762 -31.868 1.00 41.00 175 GLU A CA 1
ATOM 1428 C C . GLU A 1 175 ? -7.576 7.327 -30.405 1.00 41.00 175 GLU A C 1
ATOM 1430 O O . GLU A 1 175 ? -8.431 6.634 -29.856 1.00 41.00 175 GLU A O 1
ATOM 1435 N N . LYS A 1 176 ? -6.528 7.794 -29.710 1.00 45.19 176 LYS A N 1
ATOM 1436 C CA . LYS A 1 176 ? -6.335 7.508 -28.273 1.00 45.19 176 LYS A CA 1
ATOM 1437 C C . LYS A 1 176 ? -7.486 8.006 -27.386 1.00 45.19 176 LYS A C 1
ATOM 1439 O O . LYS A 1 176 ? -7.738 7.429 -26.335 1.00 45.19 176 LYS A O 1
ATOM 1444 N N . HIS A 1 177 ? -8.239 9.018 -27.818 1.00 48.09 177 HIS A N 1
ATOM 1445 C CA . HIS A 1 177 ? -9.387 9.532 -27.066 1.00 48.09 177 HIS A CA 1
ATOM 1446 C C . HIS A 1 177 ? -10.691 8.755 -27.316 1.00 48.09 177 HIS A C 1
ATOM 1448 O O . HIS A 1 177 ? -11.671 8.947 -26.591 1.00 48.09 177 HIS A O 1
ATOM 1454 N N . TYR A 1 178 ? -10.731 7.877 -28.326 1.00 38.44 178 TYR A N 1
ATOM 1455 C CA . TYR A 1 178 ? -11.911 7.053 -28.601 1.00 38.44 178 TYR A CA 1
ATOM 1456 C C . TYR A 1 178 ? -12.129 5.983 -27.522 1.00 38.44 178 TYR A C 1
ATOM 1458 O O . TYR A 1 178 ? -13.278 5.741 -27.149 1.00 38.44 178 TYR A O 1
ATOM 1466 N N . TRP A 1 179 ? -11.052 5.414 -26.971 1.00 31.08 179 TRP A N 1
ATOM 1467 C CA . TRP A 1 179 ? -11.113 4.407 -25.904 1.00 31.08 179 TRP A CA 1
ATOM 1468 C C . TRP A 1 179 ? -11.647 4.987 -24.587 1.00 31.08 179 TRP A C 1
ATOM 1470 O O . TRP A 1 179 ? -12.635 4.481 -24.060 1.00 31.08 179 TRP A O 1
ATOM 1480 N N . ALA A 1 180 ? -11.145 6.151 -24.161 1.00 39.69 180 ALA A N 1
ATOM 1481 C CA . ALA A 1 180 ? -11.632 6.852 -22.965 1.00 39.69 180 ALA A CA 1
ATOM 1482 C C . ALA A 1 180 ? -13.125 7.254 -23.051 1.00 39.69 180 ALA A C 1
ATOM 1484 O O . ALA A 1 180 ? -13.857 7.273 -22.057 1.00 39.69 180 ALA A O 1
ATOM 1485 N N . LYS A 1 181 ? -13.626 7.555 -24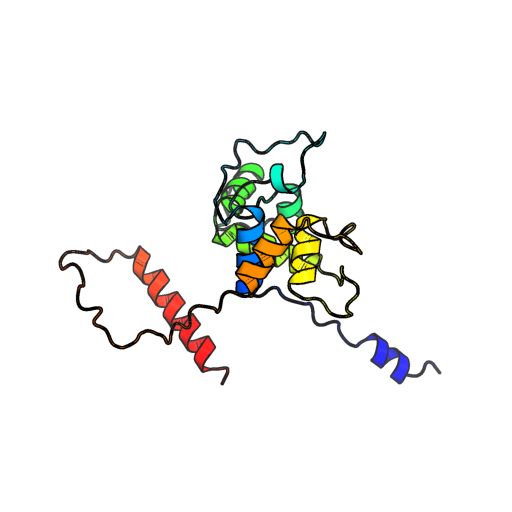.259 1.00 42.66 181 LYS A N 1
ATOM 1486 C CA . LYS A 1 181 ? -15.047 7.874 -24.483 1.00 42.66 181 LYS A CA 1
ATOM 1487 C C . LYS A 1 181 ? -15.942 6.629 -24.493 1.00 42.66 181 LYS A C 1
ATOM 1489 O O . LYS A 1 181 ? -17.128 6.734 -24.183 1.00 42.66 181 LYS A O 1
ATOM 1494 N N . ARG A 1 182 ? -15.407 5.472 -24.890 1.00 41.50 182 ARG A N 1
ATOM 1495 C CA . ARG A 1 182 ? -16.147 4.205 -24.908 1.00 41.50 182 ARG A CA 1
ATOM 1496 C C . ARG A 1 182 ? -16.250 3.627 -23.492 1.00 41.50 182 ARG A C 1
ATOM 1498 O O . ARG A 1 182 ? -17.353 3.299 -23.078 1.00 41.50 182 ARG A O 1
ATOM 1505 N N . GLU A 1 183 ? -15.164 3.651 -22.721 1.00 44.31 183 GLU A N 1
ATOM 1506 C CA . GLU A 1 183 ? -15.154 3.217 -21.315 1.00 44.31 183 GLU A CA 1
ATOM 1507 C C . GLU A 1 183 ? -16.070 4.064 -20.431 1.00 44.31 183 GLU A C 1
ATOM 1509 O O . GLU A 1 183 ? -16.883 3.522 -19.692 1.00 44.31 183 GLU A O 1
ATOM 1514 N N . SER A 1 184 ? -16.034 5.393 -20.566 1.00 48.28 184 SER A N 1
ATOM 1515 C CA . SER A 1 184 ? -16.936 6.261 -19.794 1.00 48.28 184 SER A CA 1
ATOM 1516 C C . SER A 1 184 ? -18.412 5.982 -20.088 1.00 48.28 184 SER A C 1
ATOM 1518 O O . SER A 1 184 ? -19.213 5.916 -19.161 1.00 48.28 184 SER A O 1
ATOM 1520 N N . LYS A 1 185 ? -18.794 5.758 -21.351 1.00 45.81 185 LYS A N 1
ATOM 1521 C CA . LYS A 1 185 ? -20.186 5.432 -21.702 1.00 45.81 185 LYS A CA 1
ATOM 1522 C C . LYS A 1 185 ? -20.651 4.086 -21.151 1.00 45.81 185 LYS A C 1
ATOM 1524 O O . LYS A 1 185 ? -21.804 3.989 -20.743 1.00 45.81 185 LYS A O 1
ATOM 1529 N N . GLU A 1 186 ? -19.792 3.073 -21.146 1.00 46.84 186 GLU A N 1
ATOM 1530 C CA . GLU A 1 186 ? -20.145 1.757 -20.604 1.00 46.84 186 GLU A CA 1
ATOM 1531 C C . GLU A 1 186 ? -20.194 1.777 -19.067 1.00 46.84 186 GLU A C 1
ATOM 1533 O O . GLU A 1 186 ? -21.140 1.255 -18.484 1.00 46.84 186 GLU A O 1
ATOM 1538 N N . VAL A 1 187 ? -19.288 2.504 -18.403 1.00 42.41 187 VAL A N 1
ATOM 1539 C CA . VAL A 1 187 ? -19.345 2.739 -16.947 1.00 42.41 187 VAL A CA 1
ATOM 1540 C C . VAL A 1 187 ? -20.625 3.485 -16.545 1.00 42.41 187 VAL A C 1
ATOM 1542 O O . VAL A 1 187 ? -21.272 3.108 -15.571 1.00 42.41 187 VAL A O 1
ATOM 1545 N N . PHE A 1 188 ? -21.051 4.498 -17.310 1.00 40.69 188 PHE A N 1
ATOM 1546 C CA . PHE A 1 188 ? -22.307 5.208 -17.036 1.00 40.69 188 PHE A CA 1
ATOM 1547 C C . PHE A 1 188 ? -23.554 4.331 -17.231 1.00 40.69 188 PHE A C 1
ATOM 1549 O O . PHE A 1 188 ? -24.497 4.465 -16.459 1.00 40.69 188 PHE A O 1
ATOM 1556 N N . LYS A 1 189 ? -23.561 3.405 -18.200 1.00 44.78 189 LYS A N 1
ATOM 1557 C CA . LYS A 1 189 ? -24.671 2.446 -18.361 1.00 44.78 189 LYS A CA 1
ATOM 1558 C C . LYS A 1 189 ? -24.775 1.472 -17.189 1.00 44.78 189 LYS A C 1
ATOM 1560 O O . LYS A 1 189 ? -25.882 1.162 -16.762 1.00 44.78 189 LYS A O 1
ATOM 1565 N N . ILE A 1 190 ? -23.640 1.009 -16.664 1.00 44.53 190 ILE A N 1
ATOM 1566 C CA . ILE A 1 190 ? -23.612 0.096 -15.513 1.00 44.53 190 ILE A CA 1
ATOM 1567 C C . ILE A 1 190 ? -24.199 0.787 -14.272 1.00 44.53 190 ILE A C 1
ATOM 1569 O O . ILE A 1 190 ? -24.989 0.179 -13.554 1.00 44.53 190 ILE A O 1
ATOM 1573 N N . LEU A 1 191 ? -23.896 2.073 -14.068 1.00 39.56 191 LEU A N 1
ATOM 1574 C CA . LEU A 1 191 ? -24.407 2.864 -12.941 1.00 39.56 191 LEU A CA 1
ATOM 1575 C C . LEU A 1 191 ? -25.905 3.209 -13.027 1.00 39.56 191 LEU A C 1
ATOM 1577 O O . LEU A 1 191 ? -26.520 3.443 -11.990 1.00 39.56 191 LEU A O 1
ATOM 1581 N N . ASP A 1 192 ? -26.498 3.239 -14.224 1.00 43.50 192 ASP A N 1
ATOM 1582 C CA . ASP A 1 192 ? -27.948 3.437 -14.393 1.00 43.50 192 ASP A CA 1
ATOM 1583 C C . ASP A 1 192 ? -28.750 2.132 -14.242 1.00 43.50 192 ASP A C 1
ATOM 1585 O O . ASP A 1 192 ? -29.947 2.180 -13.975 1.00 43.50 192 ASP A O 1
ATOM 1589 N N . SER A 1 193 ? -28.110 0.964 -14.373 1.00 42.16 193 SER A N 1
ATOM 1590 C CA . SER A 1 193 ? -28.774 -0.345 -14.235 1.00 42.16 193 SER A CA 1
ATOM 1591 C C . SER A 1 193 ? -28.911 -0.850 -12.792 1.00 42.16 193 SER A C 1
ATOM 1593 O O . SER A 1 193 ? -29.544 -1.875 -12.558 1.00 42.16 193 SER A O 1
ATOM 1595 N N . THR A 1 194 ? -28.318 -0.146 -11.824 1.00 46.41 194 THR A N 1
ATOM 1596 C CA . THR A 1 194 ? -28.321 -0.496 -10.393 1.00 46.41 194 THR A CA 1
ATOM 1597 C C . THR A 1 194 ? -29.245 0.392 -9.548 1.00 46.41 194 THR A C 1
ATOM 1599 O O . THR A 1 194 ? -29.046 0.516 -8.338 1.00 46.41 194 THR A O 1
ATOM 1602 N N . LYS A 1 195 ? -30.269 0.993 -10.168 1.00 42.78 195 LYS A N 1
ATOM 1603 C CA . LYS A 1 195 ? -31.391 1.655 -9.486 1.00 42.78 195 LYS A CA 1
ATOM 1604 C C . LYS A 1 195 ? -32.687 0.877 -9.636 1.00 42.78 195 LYS A C 1
ATOM 1606 O O . LYS A 1 195 ? -32.947 0.397 -10.759 1.00 42.78 195 LYS A O 1
#